Protein AF-A0AAE5V5P3-F1 (afdb_monomer_lite)

pLDDT: mean 91.42, std 6.81, range [45.34, 98.62]

Radius of gyration: 23.15 Å; chains: 1; bounding box: 57×39×60 Å

Structure (mmCIF, N/CA/C/O backbone):
data_AF-A0AAE5V5P3-F1
#
_entry.id   AF-A0AAE5V5P3-F1
#
loop_
_atom_site.group_PDB
_atom_site.id
_atom_site.type_symbol
_atom_site.label_atom_id
_atom_site.label_alt_id
_atom_site.label_comp_id
_atom_site.label_asym_id
_atom_site.label_entity_id
_atom_site.label_seq_id
_atom_site.pdbx_PDB_ins_code
_atom_site.Cartn_x
_atom_site.Cartn_y
_atom_site.Cartn_z
_atom_site.occupancy
_atom_site.B_iso_or_equiv
_atom_site.auth_seq_id
_atom_site.auth_comp_id
_atom_site.auth_asym_id
_atom_site.auth_atom_id
_atom_site.pdbx_PDB_model_num
ATOM 1 N N . SER A 1 1 ? -19.450 -22.488 12.701 1.00 45.34 1 SER A N 1
ATOM 2 C CA . SER A 1 1 ? -18.611 -21.296 12.918 1.00 45.34 1 SER A CA 1
ATOM 3 C C . SER A 1 1 ? -19.523 -20.091 12.840 1.00 45.34 1 SER A C 1
ATOM 5 O O . SER A 1 1 ? -20.273 -20.032 11.876 1.00 45.34 1 SER A O 1
ATOM 7 N N . GLU A 1 2 ? -19.529 -19.207 13.841 1.00 60.81 2 GLU A N 1
ATOM 8 C CA . GLU A 1 2 ? -20.285 -17.937 13.803 1.00 60.81 2 GLU A CA 1
ATOM 9 C C . GLU A 1 2 ? -19.626 -16.897 12.873 1.00 60.81 2 GLU A C 1
ATOM 11 O O . GLU A 1 2 ? -20.320 -16.051 12.322 1.00 60.81 2 GLU A O 1
ATOM 16 N N . GLU A 1 3 ? -18.313 -16.997 12.618 1.00 70.88 3 GLU A N 1
ATOM 17 C CA . GLU A 1 3 ? -17.598 -16.164 11.639 1.00 70.88 3 GLU A CA 1
ATOM 18 C C . GLU A 1 3 ? -17.493 -16.900 10.287 1.00 70.88 3 GLU A C 1
ATOM 20 O O . GLU A 1 3 ? -17.003 -18.038 10.223 1.00 70.88 3 GLU A O 1
ATOM 25 N N . LYS A 1 4 ? -17.959 -16.256 9.206 1.00 82.69 4 LYS A N 1
ATOM 26 C CA . LYS A 1 4 ? -17.788 -16.724 7.820 1.00 82.69 4 LYS A CA 1
ATOM 27 C C . LYS A 1 4 ? -16.367 -16.408 7.347 1.00 82.69 4 LYS A C 1
ATOM 29 O O . LYS A 1 4 ? -15.887 -15.292 7.522 1.00 82.69 4 LYS A O 1
ATOM 34 N N . ALA A 1 5 ? -15.696 -17.386 6.743 1.00 86.69 5 ALA A N 1
ATOM 35 C CA . ALA A 1 5 ? -14.361 -17.191 6.189 1.00 86.69 5 ALA A CA 1
ATOM 36 C C . ALA A 1 5 ? -14.424 -16.443 4.849 1.00 86.69 5 ALA A C 1
ATOM 38 O O . ALA A 1 5 ? -15.324 -16.695 4.042 1.00 86.69 5 ALA A O 1
ATOM 39 N N . SER A 1 6 ? -13.445 -15.572 4.601 1.00 90.81 6 SER A N 1
ATOM 40 C CA . SER A 1 6 ? -13.202 -15.008 3.272 1.00 90.81 6 SER A CA 1
ATOM 41 C C . SER A 1 6 ? -12.741 -16.100 2.298 1.00 90.81 6 SER A C 1
ATOM 43 O O . SER A 1 6 ? -12.093 -17.071 2.693 1.00 90.81 6 SER A O 1
ATOM 45 N N . LEU A 1 7 ? -13.087 -15.944 1.021 1.00 92.50 7 LEU A N 1
ATOM 46 C CA . LEU A 1 7 ? -12.828 -16.902 -0.051 1.00 92.50 7 LEU A CA 1
ATOM 47 C C . LEU A 1 7 ? -11.848 -16.302 -1.063 1.00 92.50 7 LEU A C 1
ATOM 49 O O . LEU A 1 7 ? -11.971 -15.136 -1.434 1.00 92.50 7 LEU A O 1
ATOM 53 N N . ILE A 1 8 ? -10.901 -17.113 -1.534 1.00 92.56 8 ILE A N 1
ATOM 54 C CA . ILE A 1 8 ? -10.043 -16.802 -2.683 1.00 92.56 8 ILE A CA 1
ATOM 55 C C . ILE A 1 8 ? -10.237 -17.931 -3.687 1.00 92.56 8 ILE A C 1
ATOM 57 O O . ILE A 1 8 ? -9.953 -19.090 -3.384 1.00 92.56 8 ILE A O 1
ATOM 61 N N . ILE A 1 9 ? -10.769 -17.593 -4.856 1.00 93.69 9 ILE A N 1
ATOM 62 C CA . ILE A 1 9 ? -11.262 -18.545 -5.845 1.00 93.69 9 ILE A CA 1
ATOM 63 C C . ILE A 1 9 ? -10.527 -18.287 -7.158 1.00 93.69 9 ILE A C 1
ATOM 65 O O . ILE A 1 9 ? -10.606 -17.194 -7.711 1.00 93.69 9 ILE A O 1
ATOM 69 N N . GLY A 1 10 ? -9.805 -19.292 -7.654 1.00 93.50 10 GLY A N 1
ATOM 70 C CA . GLY A 1 10 ? -9.300 -19.279 -9.026 1.00 93.50 10 GLY A CA 1
ATOM 71 C C . GLY A 1 10 ? -10.453 -19.518 -9.992 1.00 93.50 10 GLY A C 1
ATOM 72 O O . GLY A 1 10 ? -11.098 -20.562 -9.906 1.00 93.50 10 GLY A O 1
ATOM 73 N N . ASP A 1 11 ? -10.718 -18.566 -10.883 1.00 92.81 11 ASP A N 1
ATOM 74 C CA . ASP A 1 11 ? -11.848 -18.621 -11.812 1.00 92.81 11 ASP A CA 1
ATOM 75 C C . ASP A 1 11 ? -11.444 -18.134 -13.215 1.00 92.81 11 ASP A C 1
ATOM 77 O O . ASP A 1 11 ? -11.940 -17.115 -13.696 1.00 92.81 11 ASP A O 1
ATOM 81 N N . PRO A 1 12 ? -10.534 -18.850 -13.906 1.00 88.44 12 PRO A N 1
ATOM 82 C CA . PRO A 1 12 ? -9.984 -18.412 -15.194 1.00 88.44 12 PRO A CA 1
ATOM 83 C C . PRO A 1 12 ? -11.038 -18.286 -16.308 1.00 88.44 12 PRO A C 1
ATOM 85 O O . PRO A 1 12 ? -10.765 -17.686 -17.343 1.00 88.44 12 PRO A O 1
ATOM 88 N N . LYS A 1 13 ? -12.233 -18.868 -16.121 1.00 88.19 13 LYS A N 1
ATOM 89 C CA . LYS A 1 13 ? -13.347 -18.841 -17.085 1.00 88.19 13 LYS A CA 1
ATOM 90 C C . LYS A 1 13 ? -14.562 -18.040 -16.616 1.00 88.19 13 LYS A C 1
ATOM 92 O O . LYS A 1 13 ? -15.565 -18.024 -17.323 1.00 88.19 13 LYS A O 1
ATOM 97 N N . GLU A 1 14 ? -14.490 -17.414 -15.444 1.00 89.88 14 GLU A N 1
ATOM 98 C CA . GLU A 1 14 ? -15.590 -16.632 -14.860 1.00 89.88 14 GLU A CA 1
ATOM 99 C C . GLU A 1 14 ? -16.887 -17.443 -14.604 1.00 89.88 14 GLU A C 1
ATOM 101 O O . GLU A 1 14 ? -17.965 -16.886 -14.386 1.00 89.88 14 GLU A O 1
ATOM 106 N N . GLU A 1 15 ? -16.830 -18.778 -14.636 1.00 92.56 15 GLU A N 1
ATOM 107 C CA . GLU A 1 15 ? -18.007 -19.644 -14.470 1.00 92.56 15 GLU A CA 1
ATOM 108 C C . GLU A 1 15 ? -18.475 -19.649 -13.010 1.00 92.56 15 GLU A C 1
ATOM 110 O O . GLU A 1 15 ? -19.679 -19.663 -12.729 1.00 92.56 15 GLU A O 1
ATOM 115 N N . LEU A 1 16 ? -17.524 -19.607 -12.071 1.00 93.69 16 LEU A N 1
ATOM 116 C CA . LEU A 1 16 ? -17.827 -19.642 -10.644 1.00 93.69 16 LEU A CA 1
ATOM 117 C C . LEU A 1 16 ? -18.413 -18.313 -10.181 1.00 93.69 16 LEU A C 1
ATOM 119 O O . LEU A 1 16 ? -19.395 -18.321 -9.437 1.00 93.69 16 LEU A O 1
ATOM 123 N N . LEU A 1 17 ? -17.860 -17.187 -10.635 1.00 92.38 17 LEU A N 1
ATOM 124 C CA . LEU A 1 17 ? -18.392 -15.860 -10.343 1.00 92.38 17 LEU A CA 1
ATOM 125 C C . LEU A 1 17 ? -19.837 -15.757 -10.837 1.00 92.38 17 LEU A C 1
ATOM 127 O O . LEU A 1 17 ? -20.739 -15.486 -10.043 1.00 92.38 17 LEU A O 1
ATOM 131 N N . ASN A 1 18 ? -20.074 -16.072 -12.112 1.00 92.44 18 ASN A N 1
ATOM 132 C CA . ASN A 1 18 ? -21.402 -15.986 -12.718 1.00 92.44 18 ASN A CA 1
ATOM 133 C C . ASN A 1 18 ? -22.420 -16.936 -12.066 1.00 92.44 18 ASN A C 1
ATOM 135 O O . ASN A 1 18 ? -23.578 -16.566 -11.877 1.00 92.44 18 ASN A O 1
ATOM 139 N N . GLY A 1 19 ? -22.003 -18.148 -11.687 1.00 95.12 19 GLY A N 1
ATOM 140 C CA . GLY A 1 19 ? -22.890 -19.145 -11.082 1.00 95.12 19 GLY A CA 1
ATOM 141 C C . GLY A 1 19 ? -23.175 -18.941 -9.590 1.00 95.12 19 GLY A C 1
ATOM 142 O O . GLY A 1 19 ? -24.168 -19.469 -9.089 1.00 95.12 19 GLY A O 1
ATOM 143 N N . SER A 1 20 ? -22.325 -18.204 -8.862 1.00 94.94 20 SER A N 1
ATOM 144 C CA . SER A 1 20 ? -22.411 -18.099 -7.393 1.00 94.94 20 SER A CA 1
ATOM 145 C C . SER A 1 20 ? -22.636 -16.686 -6.851 1.00 94.94 20 SER A C 1
ATOM 147 O O . SER A 1 20 ? -22.951 -16.555 -5.665 1.00 94.94 20 SER A O 1
ATOM 149 N N . ALA A 1 21 ? -22.538 -15.644 -7.687 1.00 93.12 21 ALA A N 1
ATOM 150 C CA . ALA A 1 21 ? -22.585 -14.252 -7.241 1.00 93.12 21 ALA A CA 1
ATOM 151 C C . ALA A 1 21 ? -23.827 -13.916 -6.400 1.00 93.12 21 ALA A C 1
ATOM 153 O O . ALA A 1 21 ? -23.698 -13.426 -5.277 1.00 93.12 21 ALA A O 1
ATOM 154 N N . GLU A 1 22 ? -25.031 -14.215 -6.898 1.00 93.19 22 GLU A N 1
ATOM 155 C CA . GLU A 1 22 ? -26.268 -13.906 -6.168 1.00 93.19 22 GLU A CA 1
ATOM 156 C C . GLU A 1 22 ? -26.344 -14.612 -4.813 1.00 93.19 22 GLU A C 1
ATOM 158 O O . GLU A 1 22 ? -26.773 -14.018 -3.824 1.00 93.19 22 GLU A O 1
ATOM 163 N N . THR A 1 23 ? -25.941 -15.881 -4.766 1.00 93.88 23 THR A N 1
ATOM 164 C CA . THR A 1 23 ? -25.961 -16.681 -3.539 1.00 93.88 23 THR A CA 1
ATOM 165 C C . THR A 1 23 ? -24.992 -16.105 -2.517 1.00 93.88 23 THR A C 1
ATOM 167 O O . THR A 1 23 ? -25.368 -15.900 -1.368 1.00 93.88 23 THR A O 1
ATOM 170 N N . LEU A 1 24 ? -23.766 -15.784 -2.931 1.00 93.69 24 LEU A N 1
ATOM 171 C CA . LEU A 1 24 ? -22.756 -15.224 -2.036 1.00 93.69 24 LEU A CA 1
ATOM 172 C C . LEU A 1 24 ? -23.155 -13.837 -1.512 1.00 93.69 24 LEU A C 1
ATOM 174 O O . LEU A 1 24 ? -22.984 -13.579 -0.321 1.00 93.69 24 LEU A O 1
ATOM 178 N N . ILE A 1 25 ? -23.750 -12.979 -2.348 1.00 91.75 25 ILE A N 1
ATOM 179 C CA . ILE A 1 25 ? -24.272 -11.673 -1.908 1.00 91.75 25 ILE A CA 1
ATOM 180 C C . ILE A 1 25 ? -25.410 -11.855 -0.897 1.00 91.75 25 ILE A C 1
ATOM 182 O O . ILE A 1 25 ? -25.401 -11.199 0.140 1.00 91.75 25 ILE A O 1
ATOM 186 N N . LYS A 1 26 ? -26.357 -12.775 -1.138 1.00 90.62 26 LYS A N 1
ATOM 187 C CA . LYS A 1 26 ? -27.431 -13.099 -0.172 1.00 90.62 26 LYS A CA 1
ATOM 188 C C . LYS A 1 26 ? -26.881 -13.641 1.148 1.00 90.62 26 LYS A C 1
ATOM 190 O O . LYS A 1 26 ? -27.457 -13.405 2.203 1.00 90.62 26 LYS A O 1
ATOM 195 N N . GLU A 1 27 ? -25.748 -14.331 1.091 1.00 89.75 27 GLU A N 1
ATOM 196 C CA . GLU A 1 27 ? -25.004 -14.796 2.258 1.00 89.75 27 GLU A CA 1
ATOM 197 C C . GLU A 1 27 ? -24.128 -13.696 2.901 1.00 89.75 27 GLU A C 1
ATOM 199 O O . GLU A 1 27 ? -23.396 -13.979 3.851 1.00 89.75 27 GLU A O 1
ATOM 204 N N . GLY A 1 28 ? -24.198 -12.447 2.433 1.00 89.44 28 GLY A N 1
ATOM 205 C CA . GLY A 1 28 ? -23.510 -11.296 3.022 1.00 89.44 28 GLY A CA 1
ATOM 206 C C . GLY A 1 28 ? -22.043 -11.140 2.613 1.00 89.44 28 GLY A C 1
ATOM 207 O O . GLY A 1 28 ? -21.311 -10.390 3.258 1.00 89.44 28 GLY A O 1
ATOM 208 N N . TYR A 1 29 ? -21.581 -11.836 1.569 1.00 90.31 29 TYR A N 1
ATOM 209 C CA . TYR A 1 29 ? -20.230 -11.643 1.038 1.00 90.31 29 TYR A CA 1
ATOM 210 C C . TYR A 1 29 ? -20.125 -10.368 0.201 1.00 90.31 29 TYR A C 1
ATOM 212 O O . TYR A 1 29 ? -20.986 -10.066 -0.627 1.00 90.31 29 TYR A O 1
ATOM 220 N N . ARG A 1 30 ? -18.988 -9.680 0.334 1.00 89.06 30 ARG A N 1
ATOM 221 C CA . ARG A 1 30 ? -18.518 -8.725 -0.673 1.00 89.06 30 ARG A CA 1
ATOM 222 C C . ARG A 1 30 ? -17.823 -9.489 -1.797 1.00 89.06 30 ARG A C 1
ATOM 224 O O . ARG A 1 30 ? -16.864 -10.215 -1.536 1.00 89.06 30 ARG A O 1
ATOM 231 N N . LEU A 1 31 ? -18.269 -9.312 -3.037 1.00 90.88 31 LEU A N 1
ATOM 232 C CA . LEU A 1 31 ? -17.631 -9.929 -4.202 1.00 90.88 31 LEU A CA 1
ATOM 233 C C . LEU A 1 31 ? -16.599 -8.986 -4.804 1.00 90.88 31 LEU A C 1
ATOM 235 O O . LEU A 1 31 ? -16.890 -7.817 -5.067 1.00 90.88 31 LEU A O 1
ATOM 239 N N . VAL A 1 32 ? -15.406 -9.518 -5.044 1.00 90.62 32 VAL A N 1
ATOM 240 C CA . VAL A 1 32 ? -14.246 -8.781 -5.540 1.00 90.62 32 VAL A CA 1
ATOM 241 C C . VAL A 1 32 ? -13.658 -9.557 -6.721 1.00 90.62 32 VAL A C 1
ATOM 243 O O . VAL A 1 32 ? -12.845 -10.453 -6.514 1.00 90.62 32 VAL A O 1
ATOM 246 N N . PRO A 1 33 ? -14.078 -9.287 -7.965 1.00 92.19 33 PRO A N 1
ATOM 247 C CA . PRO A 1 33 ? -13.434 -9.875 -9.133 1.00 92.19 33 PRO A CA 1
ATOM 248 C C . PRO A 1 33 ? -12.135 -9.127 -9.450 1.00 92.19 33 PRO A C 1
ATOM 250 O O . PRO A 1 33 ? -12.153 -7.917 -9.658 1.00 92.19 33 PRO A O 1
ATOM 253 N N . LEU A 1 34 ? -11.007 -9.834 -9.497 1.00 91.75 34 LEU A N 1
ATOM 254 C CA . LEU A 1 34 ? -9.770 -9.345 -10.105 1.00 91.75 34 LEU A CA 1
ATOM 255 C C . LEU A 1 34 ? -9.671 -9.967 -11.500 1.00 91.75 34 LEU A C 1
ATOM 257 O O . LEU A 1 34 ? -9.291 -11.131 -11.633 1.00 91.75 34 LEU A O 1
ATOM 261 N N . ASN A 1 35 ? -10.065 -9.199 -12.514 1.00 90.12 35 ASN A N 1
ATOM 262 C CA . ASN A 1 35 ? -10.236 -9.662 -13.885 1.00 90.12 35 ASN A CA 1
ATOM 263 C C . ASN A 1 35 ? -9.260 -8.959 -14.830 1.00 90.12 35 ASN A C 1
ATOM 265 O O . ASN A 1 35 ? -9.511 -7.860 -15.313 1.00 90.12 35 ASN A O 1
ATOM 269 N N . ILE A 1 36 ? -8.132 -9.615 -15.104 1.00 86.00 36 ILE A N 1
ATOM 270 C CA . ILE A 1 36 ? -7.108 -9.069 -16.008 1.00 86.00 36 ILE A CA 1
ATOM 271 C C . ILE A 1 36 ? -7.550 -9.213 -17.474 1.00 86.00 36 ILE A C 1
ATOM 273 O O . ILE A 1 36 ? -7.118 -8.441 -18.322 1.00 86.00 36 ILE A O 1
ATOM 277 N N . MET A 1 37 ? -8.438 -10.168 -17.772 1.00 85.44 37 MET A N 1
ATOM 278 C CA . MET A 1 37 ? -8.972 -10.395 -19.120 1.00 85.44 37 MET A CA 1
ATOM 279 C C . MET A 1 37 ? -10.020 -9.360 -19.533 1.00 85.44 37 MET A C 1
ATOM 281 O O . MET A 1 37 ? -10.170 -9.072 -20.718 1.00 85.44 37 MET A O 1
ATOM 285 N N . ASN A 1 38 ? -10.751 -8.813 -18.563 1.00 87.88 38 ASN A N 1
ATOM 286 C CA . ASN A 1 38 ? -11.717 -7.741 -18.749 1.00 87.88 38 ASN A CA 1
ATOM 287 C C . ASN A 1 38 ? -11.580 -6.716 -17.607 1.00 87.88 38 ASN A C 1
ATOM 289 O O . ASN A 1 38 ? -12.349 -6.766 -16.638 1.00 87.88 38 ASN A O 1
ATOM 293 N N . PRO A 1 39 ? -10.606 -5.790 -17.710 1.00 89.94 39 PRO A N 1
ATOM 294 C CA . PRO A 1 39 ? -10.301 -4.841 -16.640 1.00 89.94 39 PRO A CA 1
ATOM 295 C C . PRO A 1 39 ? -11.458 -3.900 -16.283 1.00 89.94 39 PRO A C 1
ATOM 297 O O . PRO A 1 39 ? -11.532 -3.443 -15.144 1.00 89.94 39 PRO A O 1
ATOM 300 N N . ASP A 1 40 ? -12.386 -3.643 -17.212 1.00 87.00 40 ASP A N 1
ATOM 301 C CA . ASP A 1 40 ? -13.581 -2.824 -16.955 1.00 87.00 40 ASP A CA 1
ATOM 302 C C . ASP A 1 40 ? -14.529 -3.482 -15.931 1.00 87.00 40 ASP A C 1
ATOM 304 O O . ASP A 1 40 ? -15.230 -2.783 -15.199 1.00 87.00 40 ASP A O 1
ATOM 308 N N . ASN A 1 41 ? -14.512 -4.817 -15.837 1.00 86.50 41 ASN A N 1
ATOM 309 C CA . ASN A 1 41 ? -15.271 -5.605 -14.859 1.00 86.50 41 ASN A CA 1
ATOM 310 C C . ASN A 1 41 ? -14.401 -6.080 -13.677 1.00 86.50 41 ASN A C 1
ATOM 312 O O . ASN A 1 41 ? -14.777 -7.008 -12.956 1.00 86.50 41 ASN A O 1
ATOM 316 N N . SER A 1 42 ? -13.234 -5.466 -13.473 1.00 90.19 42 SER A N 1
ATOM 317 C CA . SER A 1 42 ? -12.315 -5.784 -12.382 1.00 90.19 42 SER A CA 1
ATOM 318 C C . SER A 1 42 ? -12.363 -4.736 -11.275 1.00 90.19 42 SER A C 1
ATOM 320 O O . SER A 1 42 ? -12.654 -3.561 -11.497 1.00 90.19 42 SER A O 1
ATOM 322 N N . ILE A 1 43 ? -11.978 -5.136 -10.065 1.00 90.56 43 ILE A N 1
ATOM 323 C CA . ILE A 1 43 ? -11.500 -4.180 -9.071 1.00 90.56 43 ILE A CA 1
ATOM 324 C C . ILE A 1 43 ? -10.231 -3.477 -9.548 1.00 90.56 43 ILE A C 1
ATOM 326 O O . ILE A 1 43 ? -9.423 -4.048 -10.288 1.00 90.56 43 ILE A O 1
ATOM 330 N N . ALA A 1 44 ? -10.030 -2.253 -9.062 1.00 91.19 44 ALA A N 1
ATOM 331 C CA . ALA A 1 44 ? -8.760 -1.578 -9.230 1.00 91.19 44 ALA A CA 1
ATOM 332 C C . ALA A 1 44 ? -7.755 -2.116 -8.206 1.00 91.19 44 ALA A C 1
ATOM 334 O O . ALA A 1 44 ? -8.056 -2.217 -7.008 1.00 91.19 44 ALA A O 1
ATOM 335 N N . TYR A 1 45 ? -6.565 -2.449 -8.690 1.00 91.38 45 TYR A N 1
ATOM 336 C CA . TYR A 1 45 ? -5.468 -2.961 -7.888 1.00 91.38 45 TYR A CA 1
ATOM 337 C C . TYR A 1 45 ? -4.141 -2.373 -8.361 1.00 91.38 45 TYR A C 1
ATOM 339 O O . TYR A 1 45 ? -3.605 -2.782 -9.389 1.00 91.38 45 TYR A O 1
ATOM 347 N N . ASN A 1 46 ? -3.582 -1.437 -7.596 1.00 94.81 46 ASN A N 1
ATOM 348 C CA . ASN A 1 46 ? -2.262 -0.879 -7.863 1.00 94.81 46 ASN A CA 1
ATOM 349 C C . ASN A 1 46 ? -1.190 -1.717 -7.139 1.00 94.81 46 ASN A C 1
ATOM 351 O O . ASN A 1 46 ? -1.128 -1.672 -5.903 1.00 94.81 46 ASN A O 1
ATOM 355 N N . PRO A 1 47 ? -0.298 -2.422 -7.869 1.00 94.50 47 PRO A N 1
ATOM 356 C CA . PRO A 1 47 ? 0.749 -3.258 -7.271 1.00 94.50 47 PRO A CA 1
ATOM 357 C C . PRO A 1 47 ? 1.728 -2.489 -6.372 1.00 94.50 47 PRO A C 1
ATOM 359 O O . PRO A 1 47 ? 2.414 -3.081 -5.540 1.00 94.50 47 PRO A O 1
ATOM 362 N N . LEU A 1 48 ? 1.800 -1.162 -6.521 1.00 97.00 48 LEU A N 1
ATOM 363 C CA . LEU A 1 48 ? 2.710 -0.299 -5.773 1.00 97.00 48 LEU A CA 1
ATOM 364 C C . LEU A 1 48 ? 2.156 0.160 -4.414 1.00 97.00 48 LEU A C 1
ATOM 366 O O . LEU A 1 48 ? 2.865 0.807 -3.644 1.00 97.00 48 LEU A O 1
ATOM 370 N N . GLU A 1 49 ? 0.915 -0.181 -4.071 1.00 94.06 49 GLU A N 1
ATOM 371 C CA . GLU A 1 49 ? 0.239 0.351 -2.879 1.00 94.06 49 GLU A CA 1
ATOM 372 C C . GLU A 1 49 ? 0.931 0.013 -1.570 1.00 94.06 49 GLU A C 1
ATOM 374 O O . GLU A 1 49 ? 1.084 0.868 -0.700 1.00 94.06 49 GLU A O 1
ATOM 379 N N . LEU A 1 50 ? 1.386 -1.234 -1.425 1.00 92.06 50 LEU A N 1
ATOM 380 C CA . LEU A 1 50 ? 2.080 -1.655 -0.212 1.00 92.06 50 LEU A CA 1
ATOM 381 C C . LEU A 1 50 ? 3.385 -0.874 -0.028 1.00 92.06 50 LEU A C 1
ATOM 383 O O . LEU A 1 50 ? 3.726 -0.523 1.101 1.00 92.06 50 LEU A O 1
ATOM 387 N N . ILE A 1 51 ? 4.080 -0.567 -1.126 1.00 96.56 51 ILE A N 1
ATOM 388 C CA . ILE A 1 51 ? 5.304 0.242 -1.130 1.00 96.56 51 ILE A CA 1
ATOM 389 C C . ILE A 1 51 ? 4.965 1.676 -0.707 1.00 96.56 51 ILE A C 1
ATOM 391 O O . ILE A 1 51 ? 5.559 2.185 0.246 1.00 96.56 51 ILE A O 1
ATOM 395 N N . LYS A 1 52 ? 3.955 2.284 -1.350 1.00 95.69 52 LYS A N 1
ATOM 396 C CA . LYS A 1 52 ? 3.445 3.630 -1.040 1.00 95.69 52 LYS A CA 1
ATOM 397 C C . LYS A 1 52 ? 3.078 3.757 0.438 1.00 95.69 52 LYS A C 1
ATOM 399 O O . LYS A 1 52 ? 3.538 4.667 1.120 1.00 95.69 52 LYS A O 1
ATOM 404 N N . ARG A 1 53 ? 2.318 2.790 0.963 1.00 91.94 53 ARG A N 1
ATOM 405 C CA . ARG A 1 53 ? 1.885 2.751 2.365 1.00 91.94 53 ARG A CA 1
ATOM 406 C C . ARG A 1 53 ? 3.064 2.703 3.328 1.00 91.94 53 ARG A C 1
ATOM 408 O O . ARG A 1 53 ? 3.082 3.458 4.293 1.00 91.94 53 ARG A O 1
ATOM 415 N N . GLN A 1 54 ? 4.044 1.823 3.098 1.00 93.00 54 GLN A N 1
ATOM 416 C CA . GLN A 1 54 ? 5.216 1.760 3.980 1.00 93.00 54 GLN A CA 1
ATOM 417 C C . GLN A 1 54 ? 6.014 3.062 3.955 1.00 93.00 54 GLN A C 1
ATOM 419 O O . GLN A 1 54 ? 6.460 3.512 5.005 1.00 93.00 54 GLN A O 1
ATOM 424 N N . TYR A 1 55 ? 6.152 3.683 2.786 1.00 94.44 55 TYR A N 1
ATOM 425 C CA . TYR A 1 55 ? 6.840 4.961 2.656 1.00 94.44 55 TYR A CA 1
ATOM 426 C C . TYR A 1 55 ? 6.126 6.084 3.427 1.00 94.44 55 TYR A C 1
ATOM 428 O O . TYR A 1 55 ? 6.769 6.766 4.219 1.00 94.44 55 TYR A O 1
ATOM 436 N N . ILE A 1 56 ? 4.799 6.212 3.292 1.00 92.06 56 ILE A N 1
ATOM 437 C CA . ILE A 1 56 ? 3.990 7.207 4.027 1.00 92.06 56 ILE A CA 1
ATOM 438 C C . ILE A 1 56 ? 4.111 7.019 5.550 1.00 92.06 56 ILE A C 1
ATOM 440 O O . ILE A 1 56 ? 4.181 7.990 6.303 1.00 92.06 56 ILE A O 1
ATOM 444 N N . LEU A 1 57 ? 4.197 5.767 6.011 1.00 90.56 57 LEU A N 1
ATOM 445 C CA . LEU A 1 57 ? 4.423 5.423 7.420 1.00 90.56 57 LEU A CA 1
ATOM 446 C C . LEU A 1 57 ? 5.879 5.654 7.885 1.00 90.56 57 LEU A C 1
ATOM 448 O O . LEU A 1 57 ? 6.237 5.273 8.997 1.00 90.56 57 LEU A O 1
ATOM 452 N N . GLY A 1 58 ? 6.752 6.221 7.046 1.00 90.44 58 GLY A N 1
ATOM 453 C CA . GLY A 1 58 ? 8.171 6.444 7.351 1.00 90.44 58 GLY A CA 1
ATOM 454 C C . GLY A 1 58 ? 9.028 5.172 7.345 1.00 90.44 58 GLY A C 1
ATOM 455 O O . GLY A 1 58 ? 10.227 5.220 7.616 1.00 90.44 58 GLY A O 1
ATOM 456 N N . ASN A 1 59 ? 8.444 4.023 6.998 1.00 91.56 59 ASN A N 1
ATOM 457 C CA . ASN A 1 59 ? 9.105 2.723 6.935 1.00 91.56 59 ASN A CA 1
ATOM 458 C C . ASN A 1 59 ? 9.878 2.559 5.605 1.00 91.56 59 ASN A C 1
ATOM 460 O O . ASN A 1 59 ? 9.639 1.617 4.841 1.00 91.56 59 ASN A O 1
ATOM 464 N N . TYR A 1 60 ? 10.833 3.455 5.322 1.00 92.38 60 TYR A N 1
ATOM 465 C CA . TYR A 1 60 ? 11.566 3.503 4.043 1.00 92.38 60 TYR A CA 1
ATOM 466 C C . TYR A 1 60 ? 12.283 2.191 3.702 1.00 92.38 60 TYR A C 1
ATOM 468 O O . TYR A 1 60 ? 12.227 1.737 2.563 1.00 92.38 60 TYR A O 1
ATOM 476 N N . SER A 1 61 ? 12.878 1.523 4.696 1.00 92.25 61 SER A N 1
ATOM 477 C CA . SER A 1 61 ? 13.530 0.222 4.493 1.00 92.25 61 SER A CA 1
ATOM 478 C C . SER A 1 61 ? 12.538 -0.871 4.067 1.00 92.25 61 SER A C 1
ATOM 480 O O . SER A 1 61 ? 12.838 -1.671 3.179 1.00 92.25 61 SER A O 1
ATOM 482 N N . LYS A 1 62 ? 11.318 -0.890 4.633 1.00 94.12 62 LYS A N 1
ATOM 483 C CA . LYS A 1 62 ? 10.272 -1.831 4.191 1.00 94.12 62 LYS A CA 1
ATOM 484 C C . LYS A 1 62 ? 9.766 -1.474 2.795 1.00 94.12 62 LYS A C 1
ATOM 486 O O . LYS A 1 62 ? 9.555 -2.385 2.002 1.00 94.12 62 LYS A O 1
ATOM 491 N N . ALA A 1 63 ? 9.609 -0.187 2.479 1.00 95.81 63 ALA A N 1
ATOM 492 C CA . ALA A 1 63 ? 9.229 0.258 1.138 1.00 95.81 63 ALA A CA 1
ATOM 493 C C . ALA A 1 63 ? 10.262 -0.192 0.087 1.00 95.81 63 ALA A C 1
ATOM 495 O O . ALA A 1 63 ? 9.899 -0.782 -0.932 1.00 95.81 63 ALA A O 1
ATOM 496 N N . GLU A 1 64 ? 11.554 -0.014 0.370 1.00 96.00 64 GLU A N 1
ATOM 497 C CA . GLU A 1 64 ? 12.642 -0.469 -0.498 1.00 96.00 64 GLU A CA 1
ATOM 498 C C . GLU A 1 64 ? 12.655 -1.997 -0.659 1.00 96.00 64 GLU A C 1
ATOM 500 O O . GLU A 1 64 ? 12.743 -2.511 -1.779 1.00 96.00 64 GLU A O 1
ATOM 505 N N . LYS A 1 65 ? 12.496 -2.732 0.449 1.00 96.12 65 LYS A N 1
ATOM 506 C CA . LYS A 1 65 ? 12.405 -4.197 0.447 1.00 96.12 65 LYS A CA 1
ATOM 507 C C . LYS A 1 65 ? 11.224 -4.688 -0.388 1.00 96.12 65 LYS A C 1
ATOM 509 O O . LYS A 1 65 ? 11.396 -5.590 -1.201 1.00 96.12 65 LYS A O 1
ATOM 514 N N . TYR A 1 66 ? 10.038 -4.109 -0.206 1.00 97.25 66 TYR A N 1
ATOM 515 C CA . TYR A 1 66 ? 8.840 -4.480 -0.964 1.00 97.25 66 TYR A CA 1
ATOM 516 C C . TYR A 1 66 ? 8.964 -4.128 -2.441 1.00 97.25 66 TYR A C 1
ATOM 518 O O . TYR A 1 66 ? 8.518 -4.906 -3.278 1.00 97.25 66 TYR A O 1
ATOM 526 N N . THR A 1 67 ? 9.654 -3.033 -2.768 1.00 98.25 67 THR A N 1
ATOM 527 C CA . THR A 1 67 ? 10.001 -2.724 -4.158 1.00 98.25 67 THR A CA 1
ATOM 528 C C . THR A 1 67 ? 10.876 -3.824 -4.750 1.00 98.25 67 THR A C 1
ATOM 530 O O . THR A 1 67 ? 10.563 -4.329 -5.821 1.00 98.25 67 THR A O 1
ATOM 533 N N . GLY A 1 68 ? 11.918 -4.259 -4.032 1.00 97.44 68 GLY A N 1
ATOM 534 C CA . GLY A 1 68 ? 12.778 -5.358 -4.481 1.00 97.44 68 GLY A CA 1
ATOM 535 C C . GLY A 1 68 ? 12.038 -6.690 -4.643 1.00 97.44 68 GLY A C 1
ATOM 536 O O . GLY A 1 68 ? 12.299 -7.420 -5.594 1.00 97.44 68 GLY A O 1
ATOM 537 N N . VAL A 1 69 ? 11.087 -7.007 -3.756 1.00 97.75 69 VAL A N 1
ATOM 538 C CA . VAL A 1 69 ? 10.237 -8.204 -3.896 1.00 97.75 69 VAL A CA 1
ATOM 539 C C . VAL A 1 69 ? 9.374 -8.112 -5.154 1.00 97.75 69 VAL A C 1
ATOM 541 O O . VAL A 1 69 ? 9.336 -9.071 -5.921 1.00 97.75 69 VAL A O 1
ATOM 544 N N . LEU A 1 70 ? 8.724 -6.969 -5.387 1.00 97.88 70 LEU A N 1
ATOM 545 C CA . LEU A 1 70 ? 7.873 -6.764 -6.558 1.00 97.88 70 LEU A CA 1
ATOM 546 C C . LEU A 1 70 ? 8.674 -6.862 -7.862 1.00 97.88 70 LEU A C 1
ATOM 548 O O . LEU A 1 70 ? 8.269 -7.568 -8.781 1.00 97.88 70 LEU A O 1
ATOM 552 N N . THR A 1 71 ? 9.824 -6.194 -7.958 1.00 97.88 71 THR A N 1
ATOM 553 C CA . THR A 1 71 ? 10.636 -6.256 -9.182 1.00 97.88 71 THR A CA 1
ATOM 554 C C . THR A 1 71 ? 11.203 -7.651 -9.403 1.00 97.88 71 THR A C 1
ATOM 556 O O . THR A 1 71 ? 11.208 -8.133 -10.533 1.00 97.88 71 THR A O 1
ATOM 559 N N . ASN A 1 72 ? 11.583 -8.356 -8.334 1.00 96.62 72 ASN A N 1
ATOM 560 C CA . ASN A 1 72 ? 11.967 -9.758 -8.437 1.00 96.62 72 ASN A CA 1
ATOM 561 C C . ASN A 1 72 ? 10.814 -10.620 -8.980 1.00 96.62 72 ASN A C 1
ATOM 563 O O . ASN A 1 72 ? 11.036 -11.418 -9.876 1.00 96.62 72 ASN A O 1
ATOM 567 N N . GLN A 1 73 ? 9.570 -10.419 -8.535 1.00 95.56 73 GLN A N 1
ATOM 568 C CA . GLN A 1 73 ? 8.411 -11.145 -9.081 1.00 95.56 73 GLN A CA 1
ATOM 569 C C . GLN A 1 73 ? 8.181 -10.888 -10.581 1.00 95.56 73 GLN A C 1
ATOM 571 O O . GLN A 1 73 ? 7.722 -11.783 -11.284 1.00 95.56 73 GLN A O 1
ATOM 576 N N . ILE A 1 74 ? 8.504 -9.690 -11.079 1.00 96.31 74 ILE A N 1
ATOM 577 C CA . ILE A 1 74 ? 8.323 -9.321 -12.493 1.00 96.31 74 ILE A CA 1
ATOM 578 C C . ILE A 1 74 ? 9.430 -9.909 -13.385 1.00 96.31 74 ILE A C 1
ATOM 580 O O . ILE A 1 74 ? 9.162 -10.321 -14.519 1.00 96.31 74 ILE A O 1
ATOM 584 N N . TYR A 1 75 ? 10.677 -9.915 -12.901 1.00 96.69 75 TYR A N 1
ATOM 585 C CA . TYR A 1 75 ? 11.856 -10.199 -13.728 1.00 96.69 75 TYR A CA 1
ATOM 586 C C . TYR A 1 75 ? 12.535 -11.538 -13.443 1.00 96.69 75 TYR A C 1
ATOM 588 O O . TYR A 1 75 ? 13.267 -12.021 -14.306 1.00 96.69 75 TYR A O 1
ATOM 596 N N . PHE A 1 76 ? 12.314 -12.154 -12.282 1.00 94.44 76 PHE A N 1
ATOM 597 C CA . PHE A 1 76 ? 12.916 -13.443 -11.966 1.00 94.44 76 PHE A CA 1
ATOM 598 C C . PHE A 1 76 ? 12.465 -14.508 -12.963 1.00 94.44 76 PHE A C 1
ATOM 600 O O . PHE A 1 76 ? 11.273 -14.722 -13.179 1.00 94.44 76 PHE A O 1
ATOM 607 N N . ASP A 1 77 ? 13.437 -15.201 -13.543 1.00 93.62 77 ASP A N 1
ATOM 608 C CA . ASP A 1 77 ? 13.201 -16.363 -14.383 1.00 93.62 77 ASP A CA 1
ATOM 609 C C . ASP A 1 77 ? 14.175 -17.467 -13.953 1.00 93.62 77 ASP A C 1
ATOM 611 O O . ASP A 1 77 ? 15.382 -17.337 -14.181 1.00 93.62 77 ASP A O 1
ATOM 615 N N . PRO A 1 78 ? 13.686 -18.558 -13.332 1.00 92.69 78 PRO A N 1
ATOM 616 C CA . PRO A 1 78 ? 14.546 -19.650 -12.885 1.00 92.69 78 PRO A CA 1
ATOM 617 C C . PRO A 1 78 ? 15.212 -20.399 -14.049 1.00 92.69 78 PRO A C 1
ATOM 619 O O . PRO A 1 78 ? 16.161 -21.145 -13.823 1.00 92.69 78 PRO A O 1
ATOM 622 N N . ASN A 1 79 ? 14.729 -20.214 -15.282 1.00 94.25 79 ASN A N 1
ATOM 623 C CA . ASN A 1 79 ? 15.250 -20.855 -16.487 1.00 94.25 79 ASN A CA 1
ATOM 624 C C . ASN A 1 79 ? 16.131 -19.917 -17.329 1.00 94.25 79 ASN A C 1
ATOM 626 O O . ASN A 1 79 ? 16.569 -20.303 -18.419 1.00 94.25 79 ASN A O 1
ATOM 630 N N . ALA A 1 80 ? 16.397 -18.692 -16.859 1.00 91.50 80 ALA A N 1
ATOM 631 C CA . ALA A 1 80 ? 17.245 -17.751 -17.575 1.00 91.50 80 ALA A CA 1
ATOM 632 C C . ALA A 1 80 ? 18.665 -18.313 -17.737 1.00 91.50 80 ALA A C 1
ATOM 634 O O . ALA A 1 80 ? 19.346 -18.632 -16.765 1.00 91.50 80 ALA A O 1
ATOM 635 N N . LYS A 1 81 ? 19.136 -18.393 -18.988 1.00 89.81 81 LYS A N 1
ATOM 636 C CA . LYS A 1 81 ? 20.514 -18.814 -19.294 1.00 89.81 81 LYS A CA 1
ATOM 637 C C . LYS A 1 81 ? 21.553 -17.826 -18.765 1.00 89.81 81 LYS A C 1
ATOM 639 O O . LYS A 1 81 ? 22.637 -18.242 -18.374 1.00 89.81 81 LYS A O 1
ATOM 644 N N . ASP A 1 82 ? 21.217 -16.540 -18.795 1.00 92.06 82 ASP A N 1
ATOM 645 C CA . ASP A 1 82 ? 22.043 -15.449 -18.287 1.00 92.06 82 ASP A CA 1
ATOM 646 C C . ASP A 1 82 ? 21.178 -14.518 -17.419 1.00 92.06 82 ASP A C 1
ATOM 648 O O . ASP A 1 82 ? 20.482 -13.648 -17.955 1.00 92.06 82 ASP A O 1
ATOM 652 N N . PRO A 1 83 ? 21.177 -14.712 -16.086 1.00 92.69 83 PRO A N 1
ATOM 653 C CA . PRO A 1 83 ? 20.388 -13.907 -15.152 1.00 92.69 83 PRO A CA 1
ATOM 654 C C . PRO A 1 83 ? 20.754 -12.421 -15.151 1.00 92.69 83 PRO A C 1
ATOM 656 O O . PRO A 1 83 ? 19.933 -11.601 -14.745 1.00 92.69 83 PRO A O 1
ATOM 659 N N . PHE A 1 84 ? 21.943 -12.054 -15.650 1.00 92.62 84 PHE A N 1
ATOM 660 C CA . PHE A 1 84 ? 22.435 -10.676 -15.652 1.00 92.62 84 PHE A CA 1
ATOM 661 C C . PHE A 1 84 ? 21.414 -9.683 -16.219 1.00 92.62 84 PHE A C 1
ATOM 663 O O . PHE A 1 84 ? 21.218 -8.607 -15.648 1.00 92.62 84 PHE A O 1
ATOM 670 N N . TRP A 1 85 ? 20.753 -10.030 -17.326 1.00 94.19 85 TRP A N 1
ATOM 671 C CA . TRP A 1 85 ? 19.791 -9.146 -17.989 1.00 94.19 85 TRP A CA 1
ATOM 672 C C . TRP A 1 85 ? 18.543 -8.912 -17.140 1.00 94.19 85 TRP A C 1
ATOM 674 O O . TRP A 1 85 ? 18.070 -7.779 -17.032 1.00 94.19 85 TRP A O 1
ATOM 684 N N . ASN A 1 86 ? 18.046 -9.970 -16.504 1.00 95.12 86 ASN A N 1
ATOM 685 C CA . ASN A 1 86 ? 16.862 -9.934 -15.658 1.00 95.12 86 ASN A CA 1
ATOM 686 C C . ASN A 1 86 ? 17.153 -9.205 -14.341 1.00 95.12 86 ASN A C 1
ATOM 688 O O . ASN A 1 86 ? 16.373 -8.345 -13.933 1.00 95.12 86 ASN A O 1
ATOM 692 N N . ASP A 1 87 ? 18.303 -9.475 -13.721 1.00 94.62 87 ASP A N 1
ATOM 693 C CA . ASP A 1 87 ? 18.740 -8.814 -12.488 1.00 94.62 87 ASP A CA 1
ATOM 694 C C . ASP A 1 87 ? 18.981 -7.317 -12.719 1.00 94.62 87 ASP A C 1
ATOM 696 O O . ASP A 1 87 ? 18.526 -6.475 -11.940 1.00 94.62 87 ASP A O 1
ATOM 700 N N . SER A 1 88 ? 19.628 -6.967 -13.836 1.00 95.44 88 SER A N 1
ATOM 701 C CA . SER A 1 88 ? 19.850 -5.569 -14.223 1.00 95.44 88 SER A CA 1
ATOM 702 C C . SER A 1 88 ? 18.532 -4.836 -14.478 1.00 95.44 88 SER A C 1
ATOM 704 O O . SER A 1 88 ? 18.368 -3.698 -14.037 1.00 95.44 88 SER A O 1
ATOM 706 N N . ALA A 1 89 ? 17.576 -5.483 -15.155 1.00 96.31 89 ALA A N 1
ATOM 707 C CA . ALA A 1 89 ? 16.243 -4.930 -15.380 1.00 96.31 89 ALA A CA 1
ATOM 708 C C . ALA A 1 89 ? 15.463 -4.758 -14.064 1.00 96.31 89 ALA A C 1
ATOM 710 O O . ALA A 1 89 ? 14.856 -3.710 -13.845 1.00 96.31 89 ALA A O 1
ATOM 711 N N . SER A 1 90 ? 15.539 -5.737 -13.157 1.00 97.12 90 SER A N 1
ATOM 712 C CA . SER A 1 90 ? 14.927 -5.669 -11.825 1.00 97.12 90 SER A CA 1
ATOM 713 C C . SER A 1 90 ? 15.463 -4.486 -11.014 1.00 97.12 90 SER A C 1
ATOM 715 O O . SER A 1 90 ? 14.679 -3.683 -10.504 1.00 97.12 90 SER A O 1
ATOM 717 N N . ASN A 1 91 ? 16.789 -4.316 -10.955 1.00 96.38 91 ASN A N 1
ATOM 718 C CA . ASN A 1 91 ? 17.424 -3.204 -10.239 1.00 96.38 91 ASN A CA 1
ATOM 719 C C . ASN A 1 91 ? 17.100 -1.841 -10.868 1.00 96.38 91 ASN A C 1
ATOM 721 O O . ASN A 1 91 ? 16.802 -0.886 -10.145 1.00 96.38 91 ASN A O 1
ATOM 725 N N . LEU A 1 92 ? 17.075 -1.758 -12.202 1.00 97.25 92 LEU A N 1
ATOM 726 C CA . LEU A 1 92 ? 16.650 -0.557 -12.921 1.00 97.25 92 LEU A CA 1
ATOM 727 C C . LEU A 1 92 ? 15.221 -0.150 -12.542 1.00 97.25 92 LEU A C 1
ATOM 729 O O . LEU A 1 92 ? 14.985 1.000 -12.172 1.00 97.25 92 LEU A O 1
ATOM 733 N N . ILE A 1 93 ? 14.267 -1.083 -12.597 1.00 98.31 93 ILE A N 1
ATOM 734 C CA . ILE A 1 93 ? 12.876 -0.773 -12.251 1.00 98.31 93 ILE A CA 1
ATOM 735 C C . ILE A 1 93 ? 12.727 -0.467 -10.764 1.00 98.31 93 ILE A C 1
ATOM 737 O O . ILE A 1 93 ? 11.979 0.446 -10.417 1.00 98.31 93 ILE A O 1
ATOM 741 N N . LYS A 1 94 ? 13.486 -1.133 -9.887 1.00 98.25 94 LYS A N 1
ATOM 742 C CA . LYS A 1 94 ? 13.519 -0.800 -8.458 1.00 98.25 94 LYS A CA 1
ATOM 743 C C . LYS A 1 94 ? 13.920 0.663 -8.265 1.00 98.25 94 LYS A C 1
ATOM 745 O O . LYS A 1 94 ? 13.253 1.385 -7.528 1.00 98.25 94 LYS A O 1
ATOM 750 N N . ALA A 1 95 ? 14.960 1.120 -8.963 1.00 97.88 95 ALA A N 1
ATOM 751 C CA . ALA A 1 95 ? 15.391 2.512 -8.917 1.00 97.88 95 ALA A CA 1
ATOM 752 C C . ALA A 1 95 ? 14.304 3.473 -9.422 1.00 97.88 95 ALA A C 1
ATOM 754 O O . ALA A 1 95 ? 14.022 4.474 -8.767 1.00 97.88 95 ALA A O 1
ATOM 755 N N . ILE A 1 96 ? 13.661 3.167 -10.553 1.00 98.38 96 ILE A N 1
ATOM 756 C CA . ILE A 1 96 ? 12.611 4.022 -11.133 1.00 98.38 96 ILE A CA 1
ATOM 757 C C . ILE A 1 96 ? 11.388 4.105 -10.212 1.00 98.38 96 ILE A C 1
ATOM 759 O O . ILE A 1 96 ? 10.889 5.204 -9.987 1.00 98.38 96 ILE A O 1
ATOM 763 N N . ILE A 1 97 ? 10.936 2.988 -9.632 1.00 98.62 97 ILE A N 1
ATOM 764 C CA . ILE A 1 97 ? 9.817 2.976 -8.675 1.00 98.62 97 ILE A CA 1
ATOM 765 C C . ILE A 1 97 ? 10.141 3.867 -7.471 1.00 98.62 97 ILE A C 1
ATOM 767 O O . ILE A 1 97 ? 9.340 4.725 -7.108 1.00 98.62 97 ILE A O 1
ATOM 771 N N . LEU A 1 98 ? 11.319 3.701 -6.865 1.00 98.25 98 LEU A N 1
ATOM 772 C CA . LEU A 1 98 ? 11.712 4.478 -5.687 1.00 98.25 98 LEU A CA 1
ATOM 773 C C . LEU A 1 98 ? 11.897 5.968 -6.000 1.00 98.25 98 LEU A C 1
ATOM 775 O O . LEU A 1 98 ? 11.532 6.815 -5.188 1.00 98.25 98 LEU A O 1
ATOM 779 N N . ALA A 1 99 ? 12.444 6.298 -7.171 1.00 97.94 99 ALA A N 1
ATOM 780 C CA . ALA A 1 99 ? 12.567 7.675 -7.636 1.00 97.94 99 ALA A CA 1
ATOM 781 C C . ALA A 1 99 ? 11.199 8.325 -7.855 1.00 97.94 99 ALA A C 1
ATOM 783 O O . ALA A 1 99 ? 10.952 9.423 -7.357 1.00 97.94 99 ALA A O 1
ATOM 784 N N . LEU A 1 100 ? 10.297 7.621 -8.544 1.00 98.31 100 LEU A N 1
ATOM 785 C CA . LEU A 1 100 ? 8.946 8.101 -8.801 1.00 98.31 100 LEU A CA 1
ATOM 786 C C . LEU A 1 100 ? 8.166 8.303 -7.498 1.00 98.31 100 LEU A C 1
ATOM 788 O O . LEU A 1 100 ? 7.478 9.307 -7.368 1.00 98.31 100 LEU A O 1
ATOM 792 N N . LEU A 1 101 ? 8.304 7.397 -6.525 1.00 98.12 101 LEU A N 1
ATOM 793 C CA . LEU A 1 101 ? 7.650 7.510 -5.220 1.00 98.12 101 LEU A CA 1
ATOM 794 C C . LEU A 1 101 ? 8.035 8.800 -4.494 1.00 98.12 101 LEU A C 1
ATOM 796 O O . LEU A 1 101 ? 7.157 9.564 -4.099 1.00 98.12 101 LEU A O 1
ATOM 800 N N . VAL A 1 102 ? 9.340 9.057 -4.357 1.00 96.81 102 VAL A N 1
ATOM 801 C CA . VAL A 1 102 ? 9.843 10.267 -3.688 1.00 96.81 102 VAL A CA 1
ATOM 802 C C . VAL A 1 102 ? 9.447 11.519 -4.468 1.00 96.81 102 VAL A C 1
ATOM 804 O O . VAL A 1 102 ? 9.045 12.514 -3.874 1.00 96.81 102 VAL A O 1
ATOM 807 N N . GLN A 1 103 ? 9.509 11.481 -5.801 1.00 96.75 103 GLN A N 1
ATOM 808 C CA . GLN A 1 103 ? 9.084 12.606 -6.634 1.00 96.75 103 GLN A CA 1
ATOM 809 C C . GLN A 1 103 ? 7.587 12.914 -6.474 1.00 96.75 103 GLN A C 1
ATOM 811 O O . GLN A 1 103 ? 7.217 14.080 -6.346 1.00 96.75 103 GLN A O 1
ATOM 816 N N . CYS A 1 104 ? 6.733 11.889 -6.484 1.00 97.62 104 CYS A N 1
ATOM 817 C CA . CYS A 1 104 ? 5.298 12.032 -6.258 1.00 97.62 104 CYS A CA 1
ATOM 818 C C . CYS A 1 104 ? 5.006 12.608 -4.868 1.00 97.62 104 CYS A C 1
ATOM 820 O O . CYS A 1 104 ? 4.187 13.511 -4.757 1.00 97.62 104 CYS A O 1
ATOM 822 N N . ASP A 1 105 ? 5.695 12.137 -3.829 1.00 96.19 105 ASP A N 1
ATOM 823 C CA . ASP A 1 105 ? 5.556 12.655 -2.465 1.00 96.19 105 ASP A CA 1
ATOM 824 C C . ASP A 1 105 ? 5.932 14.143 -2.369 1.00 96.19 105 ASP A C 1
ATOM 826 O O . ASP A 1 105 ? 5.120 14.965 -1.949 1.00 96.19 105 ASP A O 1
ATOM 830 N N . LEU A 1 106 ? 7.115 14.520 -2.869 1.00 95.56 106 LEU A N 1
ATOM 831 C CA . LEU A 1 106 ? 7.592 15.911 -2.857 1.00 95.56 106 LEU A CA 1
ATOM 832 C C . LEU A 1 106 ? 6.658 16.878 -3.602 1.00 95.56 106 LEU A C 1
ATOM 834 O O . LEU A 1 106 ? 6.580 18.054 -3.245 1.00 95.56 106 LEU A O 1
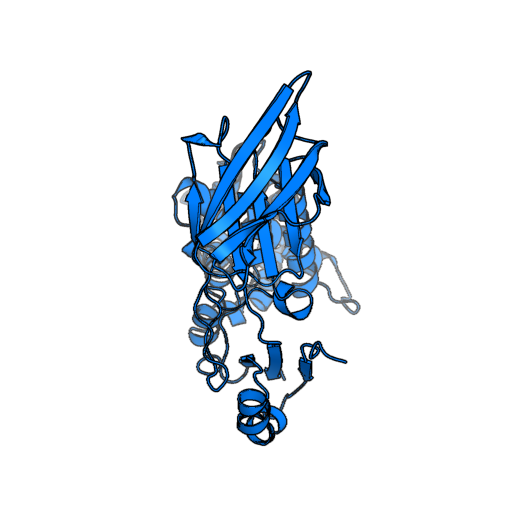ATOM 838 N N . ASN A 1 107 ? 5.956 16.389 -4.625 1.00 96.88 107 ASN A N 1
ATOM 839 C CA . ASN A 1 107 ? 5.039 17.188 -5.433 1.00 96.88 107 ASN A CA 1
ATOM 840 C C . ASN A 1 107 ? 3.581 17.143 -4.940 1.00 96.88 107 ASN A C 1
ATOM 842 O O . ASN A 1 107 ? 2.752 17.855 -5.500 1.00 96.88 107 ASN A O 1
ATOM 846 N N . ASN A 1 108 ? 3.259 16.358 -3.904 1.00 95.81 108 ASN A N 1
ATOM 847 C CA . ASN A 1 108 ? 1.885 16.046 -3.481 1.00 95.81 108 ASN A CA 1
ATOM 848 C C . ASN A 1 108 ? 1.036 15.391 -4.590 1.00 95.81 108 ASN A C 1
ATOM 850 O O . ASN A 1 108 ? -0.133 15.719 -4.760 1.00 95.81 108 ASN A O 1
ATOM 854 N N . GLU A 1 109 ? 1.638 14.468 -5.342 1.00 96.38 109 GLU A N 1
ATOM 855 C CA . GLU A 1 109 ? 1.032 13.753 -6.475 1.00 96.38 109 GLU A CA 1
ATOM 856 C C . GLU A 1 109 ? 1.099 12.224 -6.281 1.00 96.38 109 GLU A C 1
ATOM 858 O O . GLU A 1 109 ? 1.398 11.463 -7.209 1.00 96.38 109 GLU A O 1
ATOM 863 N N . LEU A 1 110 ? 0.893 11.742 -5.049 1.00 95.19 110 LEU A N 1
ATOM 864 C CA . LEU A 1 110 ? 0.951 10.310 -4.710 1.00 95.19 110 LEU A CA 1
ATOM 865 C C . LEU A 1 110 ? -0.099 9.471 -5.455 1.00 95.19 110 LEU A C 1
ATOM 867 O O . LEU A 1 110 ? 0.101 8.272 -5.646 1.00 95.19 110 LEU A O 1
ATOM 871 N N . GLU A 1 111 ? -1.179 10.082 -5.936 1.00 93.69 111 GLU A N 1
ATOM 872 C CA . GLU A 1 111 ? -2.162 9.469 -6.833 1.00 93.69 111 GLU A CA 1
ATOM 873 C C . GLU A 1 111 ? -1.581 9.110 -8.210 1.00 93.69 111 GLU A C 1
ATOM 875 O O . GLU A 1 111 ? -2.113 8.244 -8.900 1.00 93.69 111 GLU A O 1
ATOM 880 N N . LYS A 1 112 ? -0.455 9.719 -8.607 1.00 96.19 112 LYS A N 1
ATOM 881 C CA . LYS A 1 112 ? 0.260 9.374 -9.844 1.00 96.19 112 LYS A CA 1
ATOM 882 C C . LYS A 1 112 ? 1.232 8.207 -9.660 1.00 96.19 112 LYS A C 1
ATOM 884 O O . LYS A 1 112 ? 1.793 7.734 -10.651 1.00 96.19 112 LYS A O 1
ATOM 889 N N . PHE A 1 113 ? 1.444 7.709 -8.444 1.00 98.00 113 PHE A N 1
ATOM 890 C CA . PHE A 1 113 ? 2.366 6.603 -8.196 1.00 98.00 113 PHE A CA 1
ATOM 891 C C . PHE A 1 113 ? 1.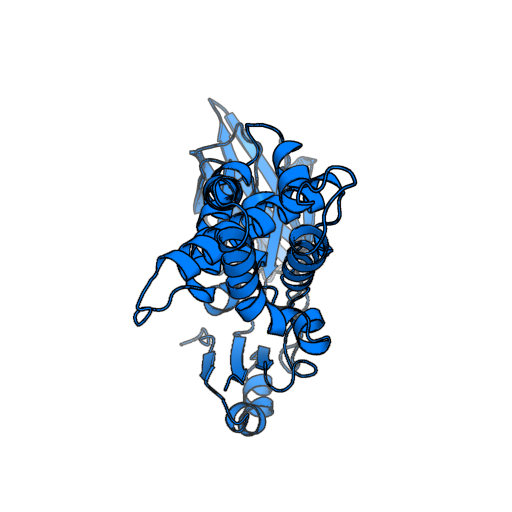775 5.261 -8.669 1.00 98.00 113 PHE A C 1
ATOM 893 O O . PHE A 1 113 ? 1.099 4.558 -7.921 1.00 98.00 113 PHE A O 1
ATOM 900 N N . SER A 1 114 ? 2.015 4.914 -9.937 1.00 98.00 114 SER A N 1
ATOM 901 C CA . SER A 1 114 ? 1.448 3.743 -10.626 1.00 98.00 114 SER A CA 1
ATOM 902 C C . SER A 1 114 ? 2.461 3.077 -11.562 1.00 98.00 114 SER A C 1
ATOM 904 O O . SER A 1 114 ? 3.403 3.722 -12.034 1.00 98.00 114 SER A O 1
ATOM 906 N N . MET A 1 115 ? 2.239 1.799 -11.893 1.00 97.94 115 MET A N 1
ATOM 907 C CA . MET A 1 115 ? 3.084 1.065 -12.849 1.00 97.94 115 MET A CA 1
ATOM 908 C C . MET A 1 115 ? 3.077 1.689 -14.252 1.00 97.94 115 MET A C 1
ATOM 910 O O . MET A 1 115 ? 4.105 1.676 -14.929 1.00 97.94 115 MET A O 1
ATOM 914 N N . TYR A 1 116 ? 1.966 2.314 -14.659 1.00 98.12 116 TYR A N 1
ATOM 915 C CA . TYR A 1 116 ? 1.903 3.105 -15.889 1.00 98.12 116 TYR A CA 1
ATOM 916 C C . TYR A 1 116 ? 2.954 4.224 -15.882 1.00 98.12 116 TYR A C 1
ATOM 918 O O . TYR A 1 116 ? 3.754 4.335 -16.809 1.00 98.12 116 TYR A O 1
ATOM 926 N N . ASN A 1 117 ? 3.024 5.023 -14.813 1.00 98.31 117 ASN A N 1
ATOM 927 C CA . ASN A 1 117 ? 3.987 6.124 -14.740 1.00 98.31 117 ASN A CA 1
ATOM 928 C C . ASN A 1 117 ? 5.438 5.645 -14.573 1.00 98.31 117 ASN A C 1
ATOM 930 O O . ASN A 1 117 ? 6.346 6.300 -15.083 1.00 98.31 117 ASN A O 1
ATOM 934 N N . VAL A 1 118 ? 5.664 4.473 -13.967 1.00 98.44 118 VAL A N 1
ATOM 935 C CA . VAL A 1 118 ? 6.977 3.797 -13.971 1.00 98.44 118 VAL A CA 1
ATOM 936 C C . VAL A 1 118 ? 7.405 3.467 -15.406 1.00 98.44 118 VAL A C 1
ATOM 938 O O . VAL A 1 118 ? 8.501 3.843 -15.830 1.00 98.44 118 VAL A O 1
ATOM 941 N N . ALA A 1 119 ? 6.523 2.834 -16.186 1.00 98.12 119 ALA A N 1
ATOM 942 C CA . ALA A 1 119 ? 6.778 2.496 -17.586 1.00 98.12 119 ALA A CA 1
ATOM 943 C C . ALA A 1 119 ? 6.986 3.751 -18.454 1.00 98.12 119 ALA A C 1
ATOM 945 O O . ALA A 1 119 ? 7.909 3.802 -19.272 1.00 98.12 119 ALA A O 1
ATOM 946 N N . LYS A 1 120 ? 6.183 4.805 -18.244 1.00 97.50 120 LYS A N 1
ATOM 947 C CA . LYS A 1 120 ? 6.336 6.088 -18.949 1.00 97.50 120 LYS A CA 1
ATOM 948 C C . LYS A 1 120 ? 7.647 6.782 -18.602 1.00 97.50 120 LYS A C 1
ATOM 950 O O . LYS A 1 120 ? 8.274 7.330 -19.504 1.00 97.50 120 LYS A O 1
ATOM 955 N N . MET A 1 121 ? 8.091 6.745 -17.345 1.00 97.44 121 MET A N 1
ATOM 956 C CA . MET A 1 121 ? 9.383 7.310 -16.952 1.00 97.44 121 MET A CA 1
ATOM 957 C C . MET A 1 121 ? 10.539 6.586 -17.653 1.00 97.44 121 MET A C 1
ATOM 959 O O . MET A 1 121 ? 11.392 7.254 -18.242 1.00 97.44 121 MET A O 1
ATOM 963 N N . LEU A 1 122 ? 10.530 5.246 -17.678 1.00 97.00 122 LEU A N 1
ATOM 964 C CA . LEU A 1 122 ? 11.530 4.468 -18.419 1.00 97.00 122 LEU A CA 1
ATOM 965 C C . LEU A 1 122 ? 11.501 4.796 -19.917 1.00 97.00 122 LEU A C 1
ATOM 967 O O . LEU A 1 122 ? 12.544 5.082 -20.498 1.00 97.00 122 LEU A O 1
ATOM 971 N N . SER A 1 123 ? 10.322 4.799 -20.541 1.00 95.00 123 SER A N 1
ATOM 972 C CA . SER A 1 123 ? 10.193 5.066 -21.978 1.00 95.00 123 SER A CA 1
ATOM 973 C C . SER A 1 123 ? 10.627 6.487 -22.351 1.00 95.00 123 SER A C 1
ATOM 975 O O . SER A 1 123 ? 11.303 6.675 -23.360 1.00 95.00 123 SER A O 1
ATOM 977 N N . ASN A 1 124 ? 10.248 7.491 -21.555 1.00 94.69 124 ASN A N 1
ATOM 978 C CA . ASN A 1 124 ? 10.517 8.896 -21.860 1.00 94.69 124 ASN A CA 1
ATOM 979 C C . ASN A 1 124 ? 11.973 9.282 -21.587 1.00 94.69 124 ASN A C 1
ATOM 981 O O . ASN A 1 124 ? 12.532 10.088 -22.324 1.00 94.69 124 ASN A O 1
ATOM 985 N N . LEU A 1 125 ? 12.592 8.748 -20.534 1.00 94.50 125 LEU A N 1
ATOM 986 C CA . LEU A 1 125 ? 13.958 9.124 -20.157 1.00 94.50 125 LEU A CA 1
ATOM 987 C C . LEU A 1 125 ? 14.999 8.139 -20.694 1.00 94.50 125 LEU A C 1
ATOM 989 O O . LEU A 1 125 ? 16.071 8.548 -21.129 1.00 94.50 125 LEU A O 1
ATOM 993 N N . GLY A 1 126 ? 14.686 6.844 -20.699 1.00 89.56 126 GLY A N 1
ATOM 994 C CA . GLY A 1 126 ? 15.611 5.798 -21.126 1.00 89.56 126 GLY A CA 1
ATOM 995 C C . GLY A 1 126 ? 15.879 5.804 -22.631 1.00 89.56 126 GLY A C 1
ATOM 996 O O . GLY A 1 126 ? 16.992 5.486 -23.043 1.00 89.56 126 GLY A O 1
ATOM 997 N N . GLY A 1 127 ? 14.901 6.213 -23.445 1.00 85.81 127 GLY A N 1
ATOM 998 C CA . GLY A 1 127 ? 15.020 6.273 -24.907 1.00 85.81 127 GLY A CA 1
ATOM 999 C C . GLY A 1 127 ? 15.576 7.583 -25.473 1.00 85.81 127 GLY A C 1
ATOM 1000 O O . GLY A 1 127 ? 15.729 7.687 -26.685 1.00 85.81 127 GLY A O 1
ATOM 1001 N N . ASN A 1 128 ? 15.861 8.582 -24.632 1.00 89.56 128 ASN A N 1
ATOM 1002 C CA . ASN A 1 128 ? 16.226 9.927 -25.076 1.00 89.56 128 ASN A CA 1
ATOM 1003 C C . ASN A 1 128 ? 17.571 10.380 -24.495 1.00 89.56 128 ASN A C 1
ATOM 1005 O O . ASN A 1 128 ? 18.010 9.917 -23.436 1.00 89.56 128 ASN A O 1
ATOM 1009 N N . THR A 1 129 ? 18.208 11.326 -25.182 1.00 90.81 129 THR A N 1
ATOM 1010 C CA . THR A 1 129 ? 19.456 11.966 -24.756 1.00 90.81 129 THR A CA 1
ATOM 1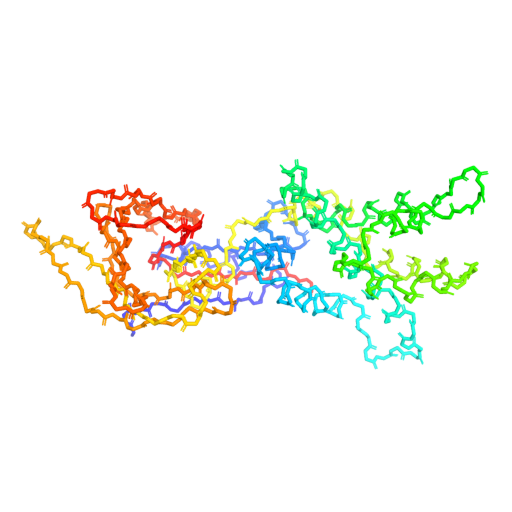011 C C . THR A 1 129 ? 19.296 13.478 -24.636 1.00 90.81 129 THR A C 1
ATOM 1013 O O . THR A 1 129 ? 18.402 14.071 -25.243 1.00 90.81 129 THR A O 1
ATOM 1016 N N . ASP A 1 130 ? 20.155 14.113 -23.842 1.00 91.50 130 ASP A N 1
ATOM 1017 C CA . ASP A 1 130 ? 20.315 15.565 -23.858 1.00 91.50 130 ASP A CA 1
ATOM 1018 C C . ASP A 1 130 ? 21.171 16.026 -25.056 1.00 91.50 130 ASP A C 1
ATOM 1020 O O . ASP A 1 130 ? 21.476 15.255 -25.969 1.00 91.50 130 ASP A O 1
ATOM 1024 N N . LYS A 1 131 ? 21.524 17.317 -25.069 1.00 90.50 131 LYS A N 1
ATOM 1025 C CA . LYS A 1 131 ? 22.328 17.938 -26.133 1.00 90.50 131 LYS A CA 1
ATOM 1026 C C . LYS A 1 131 ? 23.768 17.425 -26.187 1.00 90.50 131 LYS A C 1
ATOM 1028 O O . LYS A 1 131 ? 24.384 17.527 -27.240 1.00 90.50 131 LYS A O 1
ATOM 1033 N N . ASP A 1 132 ? 24.270 16.894 -25.078 1.00 89.94 132 ASP A N 1
ATOM 1034 C CA . ASP A 1 132 ? 25.632 16.384 -24.927 1.00 89.94 132 ASP A CA 1
ATOM 1035 C C . ASP A 1 132 ? 25.662 14.848 -25.077 1.00 89.94 132 ASP A C 1
ATOM 1037 O O . ASP A 1 132 ? 26.592 14.190 -24.616 1.00 89.94 132 ASP A O 1
ATOM 1041 N N . GLU A 1 133 ? 24.617 14.269 -25.686 1.00 88.25 133 GLU A N 1
ATOM 1042 C CA . GLU A 1 133 ? 24.423 12.827 -25.896 1.00 88.25 133 GLU A CA 1
ATOM 1043 C C . GLU A 1 133 ? 24.366 11.994 -24.598 1.00 88.25 133 GLU A C 1
ATOM 1045 O O . GLU A 1 133 ? 24.432 10.759 -24.625 1.00 88.25 133 GLU A O 1
ATOM 1050 N N . ASN A 1 134 ? 24.163 12.632 -23.439 1.00 89.44 134 ASN A N 1
ATOM 1051 C CA . ASN A 1 134 ? 23.951 11.909 -22.190 1.00 89.44 134 ASN A CA 1
ATOM 1052 C C . ASN A 1 134 ? 22.523 11.377 -22.138 1.00 89.44 134 ASN A C 1
ATOM 1054 O O . ASN A 1 134 ? 21.565 12.082 -22.447 1.00 89.44 134 ASN A O 1
ATOM 1058 N N . ASN A 1 135 ? 22.356 10.141 -21.676 1.00 92.19 135 ASN A N 1
ATOM 1059 C CA . ASN A 1 135 ? 21.027 9.577 -21.481 1.00 92.19 135 ASN A CA 1
ATOM 1060 C C . ASN A 1 135 ? 20.254 10.354 -20.404 1.00 92.19 135 ASN A C 1
ATOM 1062 O O . ASN A 1 135 ? 20.791 10.646 -19.333 1.00 92.19 135 ASN A O 1
ATOM 1066 N N . LEU A 1 136 ? 18.983 10.670 -20.669 1.00 94.56 136 LEU A N 1
ATOM 1067 C CA . LEU A 1 136 ? 18.193 11.504 -19.760 1.00 94.56 136 LEU A CA 1
ATOM 1068 C C . LEU A 1 136 ? 17.908 10.826 -18.415 1.00 94.56 136 LEU A C 1
ATOM 1070 O O . LEU A 1 136 ? 17.759 11.527 -17.412 1.00 94.56 136 LEU A O 1
ATOM 1074 N N . LEU A 1 137 ? 17.868 9.490 -18.363 1.00 93.75 137 LEU A N 1
ATOM 1075 C CA . LEU A 1 137 ? 17.721 8.760 -17.106 1.00 93.75 137 LEU A CA 1
ATOM 1076 C C . LEU A 1 137 ? 18.984 8.907 -16.243 1.00 93.75 137 LEU A C 1
ATOM 1078 O O . LEU A 1 137 ? 18.878 9.225 -15.060 1.00 93.75 137 LEU A O 1
ATOM 1082 N N . ASP A 1 138 ? 20.177 8.819 -16.842 1.00 92.44 138 ASP A N 1
ATOM 1083 C CA . ASP A 1 138 ? 21.442 9.076 -16.135 1.00 92.44 138 ASP A CA 1
ATOM 1084 C C . ASP A 1 138 ? 21.488 10.506 -15.586 1.00 92.44 138 ASP A C 1
ATOM 1086 O O . ASP A 1 138 ? 21.858 10.733 -14.432 1.00 92.44 138 ASP A O 1
ATOM 1090 N N . VAL A 1 139 ? 21.084 11.485 -16.401 1.00 94.06 139 VAL A N 1
ATOM 1091 C CA . VAL A 1 139 ? 21.014 12.895 -15.991 1.00 94.06 139 VAL A CA 1
ATOM 1092 C C . VAL A 1 139 ? 20.040 13.081 -14.826 1.00 94.06 139 VAL A C 1
ATOM 1094 O O . VAL A 1 139 ? 20.347 13.822 -13.891 1.00 94.06 139 VAL A O 1
ATOM 1097 N N . TYR A 1 140 ? 18.888 12.407 -14.852 1.00 95.25 140 TYR A N 1
ATOM 1098 C CA . TYR A 1 140 ? 17.913 12.441 -13.764 1.00 95.25 140 TYR A CA 1
ATOM 1099 C C . TYR A 1 140 ? 18.515 11.891 -12.460 1.00 95.25 140 TYR A C 1
ATOM 1101 O O . TYR A 1 140 ? 18.548 12.600 -11.453 1.00 95.25 140 TYR A O 1
ATOM 1109 N N . PHE A 1 141 ? 19.072 10.676 -12.478 1.00 95.12 141 PHE A N 1
ATOM 1110 C CA . PHE A 1 141 ? 19.609 10.037 -11.270 1.00 95.12 141 PHE A CA 1
ATOM 1111 C C . PHE A 1 141 ? 20.859 10.735 -10.716 1.00 95.12 141 PHE A C 1
ATOM 1113 O O . PHE A 1 141 ? 21.051 10.774 -9.497 1.00 95.12 141 PHE A O 1
ATOM 1120 N N . LYS A 1 142 ? 21.683 11.357 -11.572 1.00 92.81 142 LYS A N 1
ATOM 1121 C CA . LYS A 1 142 ? 22.828 12.180 -11.139 1.00 92.81 142 LYS A CA 1
ATOM 1122 C C . LYS A 1 142 ? 22.402 13.391 -10.304 1.00 92.81 142 LYS A C 1
ATOM 1124 O O . LYS A 1 142 ? 23.125 13.753 -9.377 1.00 92.81 142 LYS A O 1
ATOM 1129 N N . LYS A 1 143 ? 21.240 13.990 -10.598 1.00 94.38 143 LYS A N 1
ATOM 1130 C CA . LYS A 1 143 ? 20.710 15.168 -9.885 1.00 94.38 143 LYS A CA 1
ATOM 1131 C C . LYS A 1 143 ? 20.130 14.846 -8.508 1.00 94.38 143 LYS A C 1
ATOM 1133 O O . LYS A 1 143 ? 19.998 15.754 -7.692 1.00 94.38 143 LYS A O 1
ATOM 1138 N N . LEU A 1 144 ? 19.784 13.587 -8.240 1.00 94.88 144 LEU A N 1
ATOM 1139 C CA . LEU A 1 144 ? 19.260 13.192 -6.933 1.00 94.88 144 LEU A CA 1
ATOM 1140 C C . LEU A 1 144 ? 20.330 13.383 -5.834 1.00 94.88 144 LEU A C 1
ATOM 1142 O O . LEU A 1 144 ? 21.527 13.251 -6.115 1.00 94.88 144 LEU A O 1
ATOM 1146 N N . PRO A 1 145 ? 19.944 13.643 -4.572 1.00 93.62 145 PRO A N 1
ATOM 1147 C CA . PRO A 1 145 ? 20.872 13.641 -3.438 1.00 93.62 145 PRO A CA 1
ATOM 1148 C C . PRO A 1 145 ? 21.615 12.306 -3.295 1.00 93.62 145 PRO A C 1
ATOM 1150 O O . PRO A 1 145 ? 21.106 11.259 -3.688 1.00 93.62 145 PRO A O 1
ATOM 1153 N N . SER A 1 146 ? 22.824 12.309 -2.724 1.00 89.19 146 SER A N 1
ATOM 1154 C CA . SER A 1 146 ? 23.574 11.069 -2.442 1.00 89.19 146 SER A CA 1
ATOM 1155 C C . SER A 1 146 ? 22.834 10.125 -1.492 1.00 89.19 146 SER A C 1
ATOM 1157 O O . SER A 1 146 ? 22.957 8.919 -1.640 1.00 89.19 146 SER A O 1
ATOM 1159 N N . SER A 1 147 ? 22.033 10.663 -0.571 1.00 90.19 147 SER A N 1
ATOM 1160 C CA . SER A 1 147 ? 21.207 9.913 0.383 1.00 90.19 147 SER A CA 1
ATOM 1161 C C . SER A 1 147 ? 19.874 9.411 -0.188 1.00 90.19 147 SER A C 1
ATOM 1163 O O . SER A 1 147 ? 19.058 8.865 0.552 1.00 90.19 147 SER A O 1
ATOM 1165 N N . HIS A 1 148 ? 19.600 9.631 -1.476 1.00 92.62 148 HIS A N 1
ATOM 1166 C CA . HIS A 1 148 ? 18.321 9.266 -2.075 1.00 92.62 148 HIS A CA 1
ATOM 1167 C C . HIS A 1 148 ? 18.190 7.741 -2.230 1.00 92.62 148 HIS A C 1
ATOM 1169 O O . HIS A 1 148 ? 19.014 7.116 -2.894 1.00 92.62 148 HIS A O 1
ATOM 1175 N N . ILE A 1 149 ? 17.098 7.159 -1.720 1.00 90.19 149 ILE A N 1
ATOM 1176 C CA . ILE A 1 149 ? 16.847 5.700 -1.663 1.00 90.19 149 ILE A CA 1
ATOM 1177 C C . ILE A 1 149 ? 16.938 4.975 -3.018 1.00 90.19 149 ILE A C 1
ATOM 1179 O O . ILE A 1 149 ? 17.226 3.787 -3.093 1.00 90.19 149 ILE A O 1
ATOM 1183 N N . ALA A 1 150 ? 16.695 5.693 -4.112 1.00 94.06 150 ALA A N 1
ATOM 1184 C CA . ALA A 1 150 ? 16.755 5.151 -5.466 1.00 94.06 150 ALA A CA 1
ATOM 1185 C C . ALA A 1 150 ? 18.177 5.047 -6.061 1.00 94.06 150 ALA A C 1
ATOM 1187 O O . ALA A 1 150 ? 18.356 4.356 -7.064 1.00 94.06 150 ALA A O 1
ATOM 1188 N N . LYS A 1 151 ? 19.184 5.739 -5.497 1.00 90.50 151 LYS A N 1
ATOM 1189 C CA . LYS A 1 151 ? 20.526 5.819 -6.105 1.00 90.50 151 LYS A CA 1
ATOM 1190 C C . LYS A 1 151 ? 21.257 4.487 -6.110 1.00 90.50 151 LYS A C 1
ATOM 1192 O O . LYS A 1 151 ? 21.816 4.120 -7.141 1.00 90.50 151 LYS A O 1
ATOM 1197 N N . ASP A 1 152 ? 21.217 3.770 -4.994 1.00 87.44 152 ASP A N 1
ATOM 1198 C CA . ASP A 1 152 ? 21.936 2.502 -4.858 1.00 87.44 152 ASP A CA 1
ATOM 1199 C C . ASP A 1 152 ? 21.406 1.463 -5.852 1.00 87.44 152 ASP A C 1
ATOM 1201 O O . ASP A 1 152 ? 22.181 0.766 -6.504 1.00 87.44 152 ASP A O 1
ATOM 1205 N N . ALA A 1 153 ? 20.086 1.434 -6.065 1.00 90.62 153 ALA A N 1
ATOM 1206 C CA . ALA A 1 153 ? 19.459 0.565 -7.058 1.00 90.62 153 ALA A CA 1
ATOM 1207 C C . ALA A 1 153 ? 19.828 0.943 -8.509 1.00 90.62 153 ALA A C 1
ATOM 1209 O O . ALA A 1 153 ? 19.894 0.070 -9.373 1.00 90.62 153 ALA A O 1
ATOM 1210 N N . TYR A 1 154 ? 20.111 2.222 -8.794 1.00 93.31 154 TYR A N 1
ATOM 1211 C CA . TYR A 1 154 ? 20.480 2.675 -10.142 1.00 93.31 154 TYR A CA 1
ATOM 1212 C C . TYR A 1 154 ? 21.952 2.414 -10.502 1.00 93.31 154 TYR A C 1
ATOM 1214 O O . TYR A 1 154 ? 22.311 2.437 -11.682 1.00 93.31 154 TYR A O 1
ATOM 1222 N N . ALA A 1 155 ? 22.818 2.149 -9.517 1.00 86.44 155 ALA A N 1
ATOM 1223 C CA . ALA A 1 155 ? 24.267 2.076 -9.711 1.00 86.44 155 ALA A CA 1
ATOM 1224 C C . ALA A 1 155 ? 24.686 1.108 -10.836 1.00 86.44 155 ALA A C 1
ATOM 1226 O O . ALA A 1 155 ? 25.484 1.477 -11.697 1.00 86.44 155 ALA A O 1
ATOM 1227 N N . GLN A 1 156 ? 24.091 -0.089 -10.893 1.00 82.31 156 GLN A N 1
ATOM 1228 C CA . GLN A 1 156 ? 24.383 -1.089 -11.931 1.00 82.31 156 GLN A CA 1
ATOM 1229 C C . GLN A 1 156 ? 24.042 -0.595 -13.347 1.00 82.31 156 GLN A C 1
ATOM 1231 O O . GLN A 1 156 ? 24.808 -0.818 -14.289 1.00 82.31 156 GLN A O 1
ATOM 1236 N N . SER A 1 157 ? 22.912 0.104 -13.498 1.00 85.25 157 SER A N 1
ATOM 1237 C CA . SER A 1 157 ? 22.506 0.684 -14.783 1.00 85.25 157 SER A CA 1
ATOM 1238 C C . SER A 1 157 ? 23.431 1.827 -15.194 1.00 85.25 157 SER A C 1
ATOM 1240 O O . SER A 1 157 ? 23.820 1.899 -16.354 1.00 85.25 157 SER A O 1
ATOM 1242 N N . ASN A 1 158 ? 23.862 2.656 -14.239 1.00 85.44 158 ASN A N 1
ATOM 1243 C CA . ASN A 1 158 ? 24.793 3.761 -14.482 1.00 85.44 158 ASN A CA 1
ATOM 1244 C C . ASN A 1 158 ? 26.210 3.291 -14.875 1.00 85.44 158 ASN A C 1
ATOM 1246 O O . ASN A 1 158 ? 26.906 3.991 -15.605 1.00 85.44 158 ASN A O 1
ATOM 1250 N N . PHE A 1 159 ? 26.655 2.116 -14.410 1.00 84.19 159 PHE A N 1
ATOM 1251 C CA . PHE A 1 159 ? 27.932 1.524 -14.843 1.00 84.19 159 PHE A CA 1
ATOM 1252 C C . PHE A 1 159 ? 27.868 0.898 -16.241 1.00 84.19 159 PHE A C 1
ATOM 1254 O O . PHE A 1 159 ? 28.902 0.719 -16.886 1.00 84.19 159 PHE A O 1
ATOM 1261 N N . SER A 1 160 ? 26.669 0.565 -16.718 1.00 84.00 160 SER A N 1
ATOM 1262 C CA . SER A 1 160 ? 26.466 -0.033 -18.034 1.00 84.00 160 SER A CA 1
ATOM 1263 C C . SER A 1 160 ? 26.419 1.058 -19.105 1.00 84.00 160 SER A C 1
ATOM 1265 O O . SER A 1 160 ? 25.647 2.007 -19.007 1.00 84.00 160 SER A O 1
ATOM 1267 N N . THR A 1 161 ? 27.219 0.929 -20.164 1.00 80.50 161 THR A N 1
ATOM 1268 C CA . THR A 1 161 ? 27.290 1.924 -21.250 1.00 80.50 161 THR A CA 1
ATOM 1269 C C . THR A 1 161 ? 26.906 1.323 -22.603 1.00 80.50 161 THR A C 1
ATOM 1271 O O . THR A 1 161 ? 26.830 0.103 -22.770 1.00 80.50 161 THR A O 1
ATOM 1274 N N . GLY A 1 162 ? 26.611 2.193 -23.575 1.00 84.25 162 GLY A N 1
ATOM 1275 C CA . GLY A 1 162 ? 26.343 1.808 -24.964 1.00 84.25 162 GLY A CA 1
ATOM 1276 C C . GLY A 1 162 ? 25.257 0.734 -25.117 1.00 84.25 162 GLY A C 1
ATOM 1277 O O . GLY A 1 162 ? 24.177 0.825 -24.526 1.00 84.25 162 GLY A O 1
ATOM 1278 N N . ASN A 1 163 ? 25.560 -0.294 -25.913 1.00 86.81 163 ASN A N 1
ATOM 1279 C CA . ASN A 1 163 ? 24.623 -1.364 -26.275 1.00 86.81 163 ASN A CA 1
ATOM 1280 C C . ASN A 1 163 ? 24.148 -2.197 -25.075 1.00 86.81 163 ASN A C 1
ATOM 1282 O O . ASN A 1 163 ? 23.000 -2.645 -25.061 1.00 86.81 163 ASN A O 1
ATOM 1286 N N . THR A 1 164 ? 24.990 -2.379 -24.054 1.00 89.50 164 THR A N 1
ATOM 1287 C CA . THR A 1 164 ? 24.622 -3.130 -22.843 1.00 89.50 164 THR A CA 1
ATOM 1288 C C . THR A 1 164 ? 23.480 -2.435 -22.111 1.00 89.50 164 THR A C 1
ATOM 1290 O O . THR A 1 164 ? 22.481 -3.069 -21.780 1.00 89.50 164 THR A O 1
ATOM 1293 N N . ARG A 1 165 ? 23.570 -1.110 -21.947 1.00 89.75 165 ARG A N 1
ATOM 1294 C CA . ARG A 1 165 ? 22.503 -0.300 -21.338 1.00 89.75 165 ARG A CA 1
ATOM 1295 C C . ARG A 1 165 ? 21.206 -0.380 -22.139 1.00 89.75 165 ARG A C 1
ATOM 1297 O O . ARG A 1 165 ? 20.150 -0.631 -21.567 1.00 89.75 165 ARG A O 1
ATOM 1304 N N . GLY A 1 166 ? 21.288 -0.217 -23.462 1.00 90.81 166 GLY A N 1
ATOM 1305 C CA . GLY A 1 166 ? 20.119 -0.334 -24.341 1.00 90.81 166 GLY A CA 1
ATOM 1306 C C . GLY A 1 166 ? 19.435 -1.702 -24.238 1.00 90.81 166 GLY A C 1
ATOM 1307 O O . GLY A 1 166 ? 18.206 -1.784 -24.214 1.00 90.81 166 GLY A O 1
ATOM 1308 N N . SER A 1 167 ? 20.221 -2.771 -24.090 1.00 93.25 167 SER A N 1
ATOM 1309 C CA . SER A 1 167 ? 19.710 -4.135 -23.908 1.00 93.25 167 SER A CA 1
ATOM 1310 C C . SER A 1 167 ? 19.003 -4.304 -22.559 1.00 93.25 167 SER A C 1
ATOM 1312 O O . SER A 1 167 ? 17.887 -4.818 -22.525 1.00 93.25 167 SER A O 1
ATOM 1314 N N . ILE A 1 168 ? 19.579 -3.786 -21.466 1.00 94.69 168 ILE A N 1
ATOM 1315 C CA . ILE A 1 168 ? 18.931 -3.771 -20.141 1.00 94.69 168 ILE A CA 1
ATOM 1316 C C . ILE A 1 168 ? 17.595 -3.019 -20.203 1.00 94.69 168 ILE A C 1
ATOM 1318 O O . ILE A 1 168 ? 16.583 -3.518 -19.714 1.00 94.69 168 ILE A O 1
ATOM 1322 N N . PHE A 1 169 ? 17.563 -1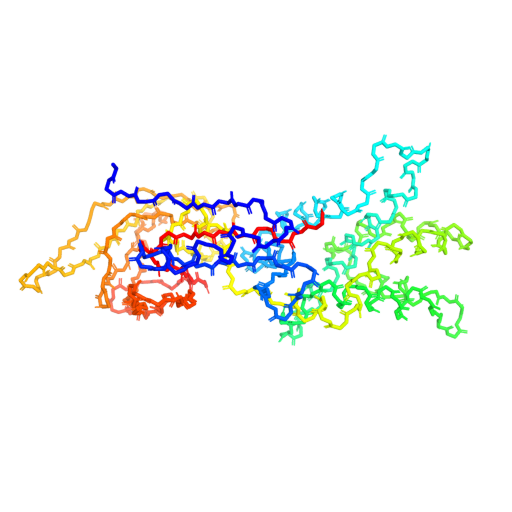.846 -20.846 1.00 94.81 169 PHE A N 1
ATOM 1323 C CA . PHE A 1 169 ? 16.340 -1.044 -20.974 1.00 94.81 169 PHE A CA 1
ATOM 1324 C C . PHE A 1 169 ? 15.275 -1.777 -21.791 1.00 94.81 169 PHE A C 1
ATOM 1326 O O . PHE A 1 169 ? 14.099 -1.734 -21.441 1.00 94.81 169 PHE A O 1
ATOM 1333 N N . THR A 1 170 ? 15.686 -2.491 -22.840 1.00 94.75 170 THR A N 1
ATOM 1334 C CA . THR A 1 170 ? 14.786 -3.300 -23.671 1.00 94.75 170 THR A CA 1
ATOM 1335 C C . THR A 1 170 ? 14.169 -4.447 -22.871 1.00 94.75 170 THR A C 1
ATOM 1337 O O . THR A 1 170 ? 12.955 -4.641 -22.921 1.00 94.75 170 THR A O 1
ATOM 1340 N N . VAL A 1 171 ? 14.972 -5.170 -22.082 1.00 95.56 171 VAL A N 1
ATOM 1341 C CA . VAL A 1 171 ? 14.489 -6.256 -21.209 1.00 95.56 171 VAL A CA 1
ATOM 1342 C C . VAL A 1 171 ? 13.544 -5.715 -20.137 1.00 95.56 171 VAL A C 1
ATOM 1344 O O . VAL A 1 171 ? 12.461 -6.268 -19.937 1.00 95.56 171 VAL A O 1
ATOM 1347 N N . ALA A 1 172 ? 13.909 -4.598 -19.498 1.00 96.69 172 ALA A N 1
ATOM 1348 C CA . ALA A 1 172 ? 13.065 -3.924 -18.520 1.00 96.69 172 ALA A CA 1
ATOM 1349 C C . ALA A 1 172 ? 11.715 -3.526 -19.130 1.00 96.69 172 ALA A C 1
ATOM 1351 O O . ALA A 1 172 ? 10.662 -3.932 -18.634 1.00 96.69 172 ALA A O 1
ATOM 1352 N N . MET A 1 173 ? 11.739 -2.808 -20.253 1.00 96.69 173 MET A N 1
ATOM 1353 C CA . MET A 1 173 ? 10.534 -2.329 -20.919 1.00 96.69 173 MET A CA 1
ATOM 1354 C C . MET A 1 173 ? 9.643 -3.474 -21.406 1.00 96.69 173 MET A C 1
ATOM 1356 O O . MET A 1 173 ? 8.425 -3.373 -21.298 1.00 96.69 173 MET A O 1
ATOM 1360 N N . GLY A 1 174 ? 10.225 -4.583 -21.877 1.00 96.44 174 GLY A N 1
ATOM 1361 C CA . GLY A 1 174 ? 9.480 -5.741 -22.375 1.00 96.44 174 GLY A CA 1
ATOM 1362 C C . GLY A 1 174 ? 8.468 -6.304 -21.373 1.00 96.44 174 GLY A C 1
ATOM 1363 O O . GLY A 1 174 ? 7.369 -6.676 -21.771 1.00 96.44 174 GLY A O 1
ATOM 1364 N N . LYS A 1 175 ? 8.791 -6.306 -20.071 1.00 96.19 175 LYS A N 1
ATOM 1365 C CA . LYS A 1 175 ? 7.864 -6.741 -19.008 1.00 96.19 175 LYS A CA 1
ATOM 1366 C C . LYS A 1 175 ? 6.872 -5.658 -18.574 1.00 96.19 175 LYS A C 1
ATOM 1368 O O . LYS A 1 175 ? 5.848 -5.988 -17.987 1.00 96.19 175 LYS A O 1
ATOM 1373 N N . LEU A 1 176 ? 7.156 -4.383 -18.851 1.00 96.88 176 LEU A N 1
ATOM 1374 C CA . LEU A 1 176 ? 6.294 -3.262 -18.465 1.00 96.88 176 LEU A CA 1
ATOM 1375 C C . LEU A 1 176 ? 5.251 -2.877 -19.521 1.00 96.88 176 LEU A C 1
ATOM 1377 O O . LEU A 1 176 ? 4.358 -2.095 -19.203 1.00 96.88 176 LEU A O 1
ATOM 1381 N N . GLN A 1 177 ? 5.338 -3.412 -20.745 1.00 95.38 177 GLN A N 1
ATOM 1382 C CA . GLN A 1 177 ? 4.430 -3.054 -21.845 1.00 95.38 177 GLN A CA 1
ATOM 1383 C C . GLN A 1 177 ? 2.949 -3.219 -21.487 1.00 95.38 177 GLN A C 1
ATOM 1385 O O . GLN A 1 177 ? 2.156 -2.341 -21.808 1.00 95.38 177 GLN A O 1
ATOM 1390 N N . ILE A 1 178 ? 2.597 -4.273 -20.745 1.00 93.69 178 ILE A N 1
ATOM 1391 C CA . ILE A 1 178 ? 1.214 -4.527 -20.317 1.00 93.69 178 ILE A CA 1
ATOM 1392 C C . ILE A 1 178 ? 0.622 -3.360 -19.508 1.00 93.69 178 ILE A C 1
ATOM 1394 O O . ILE A 1 178 ? -0.555 -3.052 -19.623 1.00 93.69 178 ILE A O 1
ATOM 1398 N N . PHE A 1 179 ? 1.438 -2.638 -18.732 1.00 95.94 179 PHE A N 1
ATOM 1399 C CA . PHE A 1 179 ? 0.973 -1.495 -17.938 1.00 95.94 179 PHE A CA 1
ATOM 1400 C C . PHE A 1 179 ? 0.766 -0.220 -18.762 1.00 95.94 179 PHE A C 1
ATOM 1402 O O . PHE A 1 179 ? 0.308 0.781 -18.213 1.00 95.94 179 PHE A O 1
ATOM 1409 N N . LEU A 1 180 ? 1.133 -0.219 -20.048 1.00 95.88 180 LEU A N 1
ATOM 1410 C CA . LEU A 1 180 ? 0.839 0.873 -20.976 1.00 95.88 180 LEU A CA 1
ATOM 1411 C C . LEU A 1 180 ? -0.497 0.697 -21.704 1.00 95.88 180 LEU A C 1
ATOM 1413 O O . LEU A 1 180 ? -0.985 1.665 -22.292 1.00 95.88 180 LEU A O 1
ATOM 1417 N N . GLU A 1 181 ? -1.087 -0.497 -21.660 1.00 94.88 181 GLU A N 1
ATOM 1418 C CA . GLU A 1 181 ? -2.430 -0.757 -22.179 1.00 94.88 181 GLU A CA 1
ATOM 1419 C C . GLU A 1 181 ? -3.451 0.038 -21.352 1.00 94.88 181 GLU A C 1
ATOM 1421 O O . GLU A 1 181 ? -3.357 0.110 -20.128 1.00 94.88 181 GLU A O 1
ATOM 1426 N N . GLN A 1 182 ? -4.375 0.741 -22.013 1.00 94.12 182 GLN A N 1
ATOM 1427 C CA . GLN A 1 182 ? -5.172 1.795 -21.370 1.00 94.12 182 GLN A CA 1
ATOM 1428 C C . GLN A 1 182 ? -6.088 1.265 -20.255 1.00 94.12 182 GLN A C 1
ATOM 1430 O O . GLN A 1 182 ? -6.285 1.933 -19.239 1.00 94.12 182 GLN A O 1
ATOM 1435 N N . ASP A 1 183 ? -6.675 0.100 -20.470 1.00 94.00 183 ASP A N 1
ATOM 1436 C CA . ASP A 1 183 ? -7.534 -0.634 -19.544 1.00 94.00 183 ASP A CA 1
ATOM 1437 C C . ASP A 1 183 ? -6.743 -1.156 -18.333 1.00 94.00 183 ASP A C 1
ATOM 1439 O O . ASP A 1 183 ? -7.107 -0.860 -17.190 1.00 94.00 183 ASP A O 1
ATOM 1443 N N . ILE A 1 184 ? -5.591 -1.795 -18.555 1.00 94.06 184 ILE A N 1
ATOM 1444 C CA . ILE A 1 184 ? -4.690 -2.239 -17.481 1.00 94.06 184 ILE A CA 1
ATOM 1445 C C . ILE A 1 184 ? -4.134 -1.050 -16.692 1.00 94.06 184 ILE A C 1
ATOM 1447 O O . ILE A 1 184 ? -4.083 -1.084 -15.459 1.00 94.06 184 ILE A O 1
ATOM 1451 N N . ALA A 1 185 ? -3.744 0.029 -17.370 1.00 95.12 185 ALA A N 1
ATOM 1452 C CA . ALA A 1 185 ? -3.247 1.245 -16.736 1.00 95.12 185 ALA A CA 1
ATOM 1453 C C . ALA A 1 185 ? -4.301 1.856 -15.802 1.00 95.12 185 ALA A C 1
ATOM 1455 O O . ALA A 1 185 ? -3.972 2.258 -14.687 1.00 95.12 185 ALA A O 1
ATOM 1456 N N . LYS A 1 186 ? -5.575 1.889 -16.221 1.00 93.81 186 LYS A N 1
ATOM 1457 C CA . LYS A 1 186 ? -6.685 2.351 -15.373 1.00 93.81 186 LYS A CA 1
ATOM 1458 C C . LYS A 1 186 ? -6.891 1.423 -14.178 1.00 93.81 186 LYS A C 1
ATOM 1460 O O . LYS A 1 186 ? -6.880 1.907 -13.045 1.00 93.81 186 LYS A O 1
ATOM 1465 N N . MET A 1 187 ? -7.002 0.115 -14.413 1.00 94.00 187 MET A N 1
ATOM 1466 C CA . MET A 1 187 ? -7.190 -0.892 -13.361 1.00 94.00 187 MET A CA 1
ATOM 1467 C C . MET A 1 187 ? -6.065 -0.852 -12.319 1.00 94.00 187 MET A C 1
ATOM 1469 O O . MET A 1 187 ? -6.318 -0.983 -11.127 1.00 94.00 187 MET A O 1
ATOM 1473 N N . THR A 1 188 ? -4.823 -0.608 -12.742 1.00 95.00 188 THR A N 1
ATOM 1474 C CA . THR A 1 188 ? -3.646 -0.592 -11.857 1.00 95.00 188 THR A CA 1
ATOM 1475 C C . THR A 1 188 ? -3.250 0.790 -11.336 1.00 95.00 188 THR A C 1
ATOM 1477 O O . THR A 1 188 ? -2.207 0.940 -10.697 1.00 95.00 188 THR A O 1
ATOM 1480 N N . SER A 1 189 ? -4.072 1.816 -11.572 1.00 93.75 189 SER A N 1
ATOM 1481 C CA . SER A 1 189 ? -3.788 3.186 -11.121 1.00 93.75 189 SER A CA 1
ATOM 1482 C C . SER A 1 189 ? -4.144 3.432 -9.651 1.00 93.75 189 SER A C 1
ATOM 1484 O O . SER A 1 189 ? -3.507 4.250 -8.991 1.00 93.75 189 SER A O 1
ATOM 1486 N N . THR A 1 190 ? -5.115 2.694 -9.109 1.00 90.81 190 THR A N 1
ATOM 1487 C CA . THR A 1 190 ? -5.641 2.874 -7.747 1.00 90.81 190 THR A CA 1
ATOM 1488 C C . THR A 1 190 ? -5.967 1.533 -7.082 1.00 90.81 190 THR A C 1
ATOM 1490 O O . THR A 1 190 ? -5.845 0.486 -7.712 1.00 90.81 190 THR A O 1
ATOM 1493 N N . ASN A 1 191 ? -6.371 1.550 -5.809 1.00 88.69 191 ASN A N 1
ATOM 1494 C CA . ASN A 1 191 ? -6.894 0.380 -5.102 1.00 88.69 191 ASN A CA 1
ATOM 1495 C C . ASN A 1 191 ? -8.306 0.626 -4.599 1.00 88.69 191 ASN A C 1
ATOM 1497 O O . ASN A 1 191 ? -8.552 1.585 -3.875 1.00 88.69 191 ASN A O 1
ATOM 1501 N N . THR A 1 192 ? -9.207 -0.297 -4.919 1.00 84.88 192 THR A N 1
ATOM 1502 C CA . THR A 1 192 ? -10.580 -0.316 -4.388 1.00 84.88 192 THR A CA 1
ATOM 1503 C C . THR A 1 192 ? -10.773 -1.334 -3.262 1.00 84.88 192 THR A C 1
ATOM 1505 O O . THR A 1 192 ? -11.857 -1.416 -2.677 1.00 84.88 192 THR A O 1
ATOM 1508 N N . VAL A 1 193 ? -9.754 -2.158 -2.983 1.00 81.44 193 VAL A N 1
ATOM 1509 C CA . VAL A 1 193 ? -9.770 -3.176 -1.924 1.00 81.44 193 VAL A CA 1
ATOM 1510 C C . VAL A 1 193 ? -8.406 -3.249 -1.249 1.00 81.44 193 VAL A C 1
ATOM 1512 O O . VAL A 1 193 ? -7.379 -3.405 -1.908 1.00 81.44 193 VAL A O 1
ATOM 1515 N N . ASP A 1 194 ? -8.397 -3.196 0.081 1.00 82.62 194 ASP A N 1
ATOM 1516 C CA . ASP A 1 194 ? -7.217 -3.540 0.868 1.00 82.62 194 ASP A CA 1
ATOM 1517 C C . ASP A 1 194 ? -7.100 -5.064 0.985 1.00 82.62 194 ASP A C 1
ATOM 1519 O O . ASP A 1 194 ? -7.900 -5.709 1.663 1.00 82.62 194 ASP A O 1
ATOM 1523 N N . LEU A 1 195 ? -6.078 -5.651 0.355 1.00 81.44 195 LEU A N 1
ATOM 1524 C CA . LEU A 1 195 ? -5.873 -7.105 0.355 1.00 81.44 195 LEU A CA 1
ATOM 1525 C C . LEU A 1 195 ? -5.697 -7.700 1.767 1.00 81.44 195 LEU A C 1
ATOM 1527 O O . LEU A 1 195 ? -5.896 -8.897 1.961 1.00 81.44 195 LEU A O 1
ATOM 1531 N N . ARG A 1 196 ? -5.360 -6.905 2.792 1.00 84.31 196 ARG A N 1
ATOM 1532 C CA . ARG A 1 196 ? -5.321 -7.409 4.178 1.00 84.31 196 ARG A CA 1
ATOM 1533 C C . ARG A 1 196 ? -6.693 -7.888 4.656 1.00 84.31 196 ARG A C 1
ATOM 1535 O O . ARG A 1 196 ? -6.760 -8.760 5.524 1.00 84.31 196 ARG A O 1
ATOM 1542 N N . ARG A 1 197 ? -7.778 -7.388 4.056 1.00 84.00 197 ARG A N 1
ATOM 1543 C CA . ARG A 1 197 ? -9.147 -7.769 4.411 1.00 84.00 197 ARG A CA 1
ATOM 1544 C C . ARG A 1 197 ? -9.505 -9.222 4.139 1.00 84.00 197 ARG A C 1
ATOM 1546 O O . ARG A 1 197 ? -10.450 -9.726 4.732 1.00 84.00 197 ARG A O 1
ATOM 1553 N N . PHE A 1 198 ? -8.721 -9.932 3.331 1.00 81.88 198 PHE A N 1
ATOM 1554 C CA . PHE A 1 198 ? -8.900 -11.377 3.184 1.00 81.88 198 PHE A CA 1
ATOM 1555 C C . PHE A 1 198 ? -8.584 -12.141 4.472 1.00 81.88 198 PHE A C 1
ATOM 1557 O O . PHE A 1 198 ? -9.184 -13.183 4.716 1.00 81.88 198 PHE A O 1
ATOM 1564 N N . GLY A 1 199 ? -7.673 -11.621 5.300 1.00 82.62 199 GLY A N 1
ATOM 1565 C CA . GLY A 1 199 ? -7.363 -12.189 6.613 1.00 82.62 199 GLY A CA 1
ATOM 1566 C C . GLY A 1 199 ? -8.032 -11.455 7.775 1.00 82.62 199 GLY A C 1
ATOM 1567 O O . GLY A 1 199 ? -8.303 -12.071 8.804 1.00 82.62 199 GLY A O 1
ATOM 1568 N N . PHE A 1 200 ? -8.286 -10.149 7.630 1.00 86.06 200 PHE A N 1
ATOM 1569 C CA . PHE A 1 200 ? -8.662 -9.277 8.742 1.00 86.06 200 PHE A CA 1
ATOM 1570 C C . PHE A 1 200 ? -9.710 -8.236 8.337 1.00 86.06 200 PHE A C 1
ATOM 1572 O O . PHE A 1 200 ? -9.399 -7.244 7.685 1.00 86.06 200 PHE A O 1
ATOM 1579 N N . ASN A 1 201 ? -10.955 -8.408 8.777 1.00 84.19 201 ASN A N 1
ATOM 1580 C CA . ASN A 1 201 ? -12.047 -7.537 8.329 1.00 84.19 201 ASN A CA 1
ATOM 1581 C C . ASN A 1 201 ? -12.018 -6.123 8.939 1.00 84.19 201 ASN A C 1
ATOM 1583 O O . ASN A 1 201 ? -12.649 -5.215 8.398 1.00 84.19 201 ASN A O 1
ATOM 1587 N N . LYS A 1 202 ? -11.312 -5.951 10.062 1.00 89.38 202 LYS A N 1
ATOM 1588 C CA . LYS A 1 202 ? -11.292 -4.736 10.880 1.00 89.38 202 LYS A CA 1
ATOM 1589 C C . LYS A 1 202 ? -9.849 -4.382 11.229 1.00 89.38 202 LYS A C 1
ATOM 1591 O O . LYS A 1 202 ? -9.191 -5.128 11.962 1.00 89.38 202 LYS A O 1
ATOM 1596 N N . ILE A 1 203 ? -9.354 -3.274 10.680 1.00 92.00 203 ILE A N 1
ATOM 1597 C CA . ILE A 1 203 ? -7.952 -2.860 10.798 1.00 92.00 203 ILE A CA 1
ATOM 1598 C C . ILE A 1 203 ? -7.885 -1.360 11.072 1.00 92.00 203 ILE A C 1
ATOM 1600 O O . ILE A 1 203 ? -8.498 -0.575 10.357 1.00 92.00 203 ILE A O 1
ATOM 1604 N N . ILE A 1 204 ? -7.091 -0.946 12.057 1.00 94.12 204 ILE A N 1
ATOM 1605 C CA . ILE A 1 204 ? -6.726 0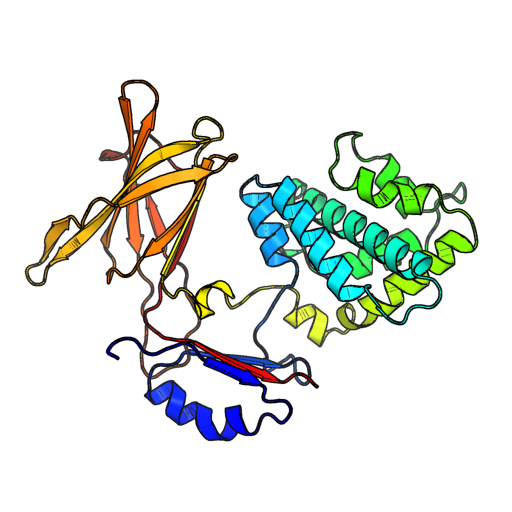.458 12.288 1.00 94.12 204 ILE A CA 1
ATOM 1606 C C . ILE A 1 204 ? -5.205 0.580 12.194 1.00 94.12 204 ILE A C 1
ATOM 1608 O O . ILE A 1 204 ? -4.476 -0.167 12.838 1.00 94.12 204 ILE A O 1
ATOM 1612 N N . ASN A 1 205 ? -4.718 1.516 11.387 1.00 93.44 205 ASN A N 1
ATOM 1613 C CA . ASN A 1 205 ? -3.305 1.853 11.263 1.00 93.44 205 ASN A CA 1
ATOM 1614 C C . ASN A 1 205 ? -3.070 3.207 11.923 1.00 93.44 205 ASN A C 1
ATOM 1616 O O . ASN A 1 205 ? -3.759 4.180 11.609 1.00 93.44 205 ASN A O 1
ATOM 1620 N N . VAL A 1 206 ? -2.074 3.269 12.799 1.00 95.31 206 VAL A N 1
ATOM 1621 C CA . VAL A 1 206 ? -1.715 4.483 13.527 1.00 95.31 206 VAL A CA 1
ATOM 1622 C C . VAL A 1 206 ? -0.228 4.744 13.363 1.00 95.31 206 VAL A C 1
ATOM 1624 O O . VAL A 1 206 ? 0.586 3.836 13.521 1.00 95.31 206 VAL A O 1
ATOM 1627 N N . SER A 1 207 ? 0.118 5.988 13.061 1.00 95.44 207 SER A N 1
ATOM 1628 C CA . SER A 1 207 ? 1.484 6.498 13.055 1.00 95.44 207 SER A CA 1
ATOM 1629 C C . SER A 1 207 ? 1.591 7.575 14.122 1.00 95.44 207 SER A C 1
ATOM 1631 O O . SER A 1 207 ? 0.892 8.591 14.061 1.00 95.44 207 SER A O 1
ATOM 1633 N N . PHE A 1 208 ? 2.439 7.344 15.116 1.00 93.94 208 PHE A N 1
ATOM 1634 C CA . PHE A 1 208 ? 2.816 8.356 16.091 1.00 93.94 208 PHE A CA 1
ATOM 1635 C C . PHE A 1 208 ? 4.071 9.094 15.613 1.00 93.94 208 PHE A C 1
ATOM 1637 O O . PHE A 1 208 ? 4.699 8.725 14.624 1.00 93.94 208 PHE A O 1
ATOM 1644 N N . ASP A 1 209 ? 4.424 10.169 16.311 1.00 90.88 209 ASP A N 1
ATOM 1645 C CA . ASP A 1 209 ? 5.680 10.866 16.058 1.00 90.88 209 ASP A CA 1
ATOM 1646 C C . ASP A 1 209 ? 6.899 9.947 16.282 1.00 90.88 209 ASP A C 1
ATOM 1648 O O . ASP A 1 209 ? 6.875 9.025 17.101 1.00 90.88 209 ASP A O 1
ATOM 1652 N N . ASP A 1 210 ? 8.000 10.244 15.594 1.00 87.62 210 ASP A N 1
ATOM 1653 C CA . ASP A 1 210 ? 9.252 9.484 15.644 1.00 87.62 210 ASP A CA 1
ATOM 1654 C C . ASP A 1 210 ? 9.874 9.389 17.051 1.00 87.62 210 ASP A C 1
ATOM 1656 O O . ASP A 1 210 ? 10.723 8.533 17.309 1.00 87.62 210 ASP A O 1
ATOM 1660 N N . THR A 1 211 ? 9.456 10.229 18.000 1.00 92.44 211 THR A N 1
ATOM 1661 C CA . THR A 1 211 ? 9.857 10.113 19.410 1.00 92.44 211 THR A CA 1
ATOM 1662 C C . THR A 1 211 ? 9.184 8.954 20.155 1.00 92.44 211 THR A C 1
ATOM 1664 O O . THR A 1 211 ? 9.541 8.689 21.301 1.00 92.44 211 THR A O 1
ATOM 1667 N N . PHE A 1 212 ? 8.228 8.252 19.534 1.00 93.81 212 PHE A N 1
ATOM 1668 C CA . PHE A 1 212 ? 7.464 7.155 20.141 1.00 93.81 212 PHE A CA 1
ATOM 1669 C C . PHE A 1 212 ? 7.944 5.753 19.731 1.00 93.81 212 PHE A C 1
ATOM 1671 O O . PHE A 1 212 ? 7.311 4.749 20.058 1.00 93.81 212 PHE A O 1
ATOM 1678 N N . ARG A 1 213 ? 9.077 5.654 19.030 1.00 94.00 213 ARG A N 1
ATOM 1679 C CA . ARG A 1 213 ? 9.643 4.378 18.565 1.00 94.00 213 ARG A CA 1
ATOM 1680 C C . ARG A 1 213 ? 9.825 3.386 19.714 1.00 94.00 213 ARG A C 1
ATOM 1682 O O . ARG A 1 213 ? 10.390 3.736 20.748 1.00 94.00 213 ARG A O 1
ATOM 1689 N N . PHE A 1 214 ? 9.368 2.149 19.508 1.00 95.75 214 PHE A N 1
ATOM 1690 C CA . PHE A 1 214 ? 9.457 1.042 20.474 1.00 95.75 214 PHE A CA 1
ATOM 1691 C C . PHE A 1 214 ? 8.761 1.269 21.826 1.00 95.75 214 PHE A C 1
ATOM 1693 O O . PHE A 1 214 ? 8.907 0.453 22.741 1.00 95.75 214 PHE A O 1
ATOM 1700 N N . LEU A 1 215 ? 7.991 2.352 21.981 1.00 96.81 215 LEU A N 1
ATOM 1701 C CA . LEU A 1 215 ? 7.230 2.573 23.203 1.00 96.81 215 LEU A CA 1
ATOM 1702 C C . LEU A 1 215 ? 6.073 1.580 23.304 1.00 96.81 215 LEU A C 1
ATOM 1704 O O . LEU A 1 215 ? 5.520 1.105 22.308 1.00 96.81 215 LEU A O 1
ATOM 1708 N N . LYS A 1 216 ? 5.711 1.271 24.548 1.00 97.31 216 LYS A N 1
ATOM 1709 C CA . LYS A 1 216 ? 4.668 0.303 24.885 1.00 97.31 216 LYS A CA 1
ATOM 1710 C C . LYS A 1 216 ? 3.488 1.006 25.511 1.00 97.31 216 LYS A C 1
ATOM 1712 O O . LYS A 1 216 ? 3.642 2.006 26.210 1.00 97.31 216 LYS A O 1
ATOM 1717 N N . GLY A 1 217 ? 2.314 0.439 25.322 1.00 96.69 217 GLY A N 1
ATOM 1718 C CA . GLY A 1 217 ? 1.090 1.029 25.820 1.00 96.69 217 GLY A CA 1
ATOM 1719 C C . GLY A 1 217 ? -0.082 0.080 25.733 1.00 96.69 217 GLY A C 1
ATOM 1720 O O . GLY A 1 217 ? 0.080 -1.140 25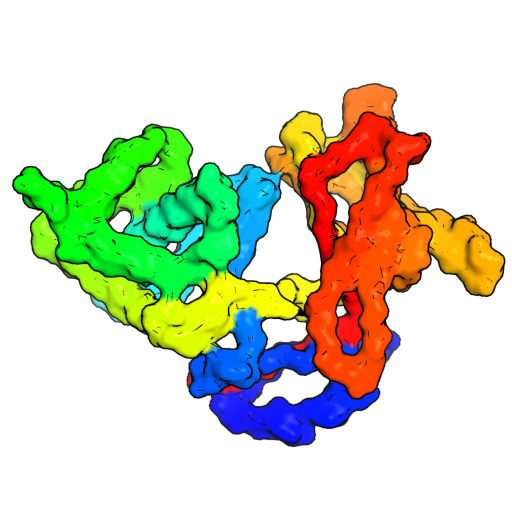.642 1.00 96.69 217 GLY A O 1
ATOM 1721 N N . HIS A 1 218 ? -1.266 0.672 25.737 1.00 97.56 218 HIS A N 1
ATOM 1722 C CA . HIS A 1 218 ? -2.513 -0.036 25.535 1.00 97.56 218 HIS A CA 1
ATOM 1723 C C . HIS A 1 218 ? -3.405 0.720 24.560 1.00 97.56 218 HIS A C 1
ATOM 1725 O O . HIS A 1 218 ? -3.356 1.948 24.483 1.00 97.56 218 HIS A O 1
ATOM 1731 N N . TYR A 1 219 ? -4.259 -0.025 23.869 1.00 97.81 219 TYR A N 1
ATOM 1732 C CA . TYR A 1 219 ? -5.463 0.530 23.273 1.00 97.81 219 TYR A CA 1
ATOM 1733 C C . TYR A 1 219 ? -6.702 -0.155 23.839 1.00 97.81 219 TYR A C 1
ATOM 1735 O O . TYR A 1 219 ? -6.646 -1.290 24.323 1.00 97.81 219 TYR A O 1
ATOM 1743 N N . PHE A 1 220 ? -7.822 0.551 23.789 1.00 97.62 220 PHE A N 1
ATOM 1744 C CA . PHE A 1 220 ? -9.141 0.022 24.113 1.00 97.62 220 PHE A CA 1
ATOM 1745 C C . PHE A 1 220 ? -10.217 0.863 23.435 1.00 97.62 220 PHE A C 1
ATOM 1747 O O . PHE A 1 220 ? -9.960 1.988 23.001 1.00 97.62 220 PHE A O 1
ATOM 1754 N N . PHE A 1 221 ? -11.426 0.319 23.367 1.00 97.44 221 PHE A N 1
ATOM 1755 C CA . PHE A 1 221 ? -12.590 1.027 22.871 1.00 97.44 221 PHE A CA 1
ATOM 1756 C C . PHE A 1 221 ? -13.525 1.412 24.013 1.00 97.44 221 PHE A C 1
ATOM 1758 O O . PHE A 1 221 ? -13.643 0.696 25.010 1.00 97.44 221 PHE A O 1
ATOM 1765 N N . THR A 1 222 ? -14.230 2.520 23.827 1.00 96.25 222 THR A N 1
ATOM 1766 C CA . THR A 1 222 ? -15.462 2.824 24.554 1.00 96.25 222 THR A CA 1
ATOM 1767 C C . THR A 1 222 ? -16.615 2.656 23.574 1.00 96.25 222 THR A C 1
ATOM 1769 O O . THR A 1 222 ? -16.669 3.342 22.554 1.00 96.25 222 THR A O 1
ATOM 1772 N N . ILE A 1 223 ? -17.507 1.713 23.861 1.00 93.75 223 ILE A N 1
ATOM 1773 C CA . ILE A 1 223 ? -18.664 1.354 23.031 1.00 93.75 223 ILE A CA 1
ATOM 1774 C C . ILE A 1 223 ? -19.956 1.659 23.787 1.00 93.75 223 ILE A C 1
ATOM 1776 O O . ILE A 1 223 ? -19.963 1.673 25.017 1.00 93.75 223 ILE A O 1
ATOM 1780 N N . LYS A 1 224 ? -21.061 1.877 23.074 1.00 85.94 224 LYS A N 1
ATOM 1781 C CA . LYS A 1 224 ? -22.385 1.991 23.699 1.00 85.94 224 LYS A CA 1
ATOM 1782 C C . LYS A 1 224 ? -22.975 0.598 23.911 1.00 85.94 224 LYS A C 1
ATOM 1784 O O . LYS A 1 224 ? -22.894 -0.257 23.033 1.00 85.94 224 LYS A O 1
ATOM 1789 N N . ASP A 1 225 ? -23.531 0.345 25.090 1.00 78.12 225 ASP A N 1
ATOM 1790 C CA . ASP A 1 225 ? -24.295 -0.871 25.356 1.00 78.12 225 ASP A CA 1
ATOM 1791 C C . ASP A 1 225 ? -25.739 -0.757 24.826 1.00 78.12 225 ASP A C 1
ATOM 1793 O O . ASP A 1 225 ? -26.167 0.285 24.328 1.00 78.12 225 ASP A O 1
ATOM 1797 N N . LYS A 1 226 ? -26.525 -1.836 24.960 1.00 73.06 226 LYS A N 1
ATOM 1798 C CA . LYS A 1 226 ? -27.935 -1.875 24.518 1.00 73.06 226 LYS A CA 1
ATOM 1799 C C . LYS A 1 226 ? -28.832 -0.826 25.196 1.00 73.06 226 LYS A C 1
ATOM 1801 O O . LYS A 1 226 ? -29.916 -0.556 24.692 1.00 73.06 226 LYS A O 1
ATOM 1806 N N . ASN A 1 227 ? -28.399 -0.262 26.322 1.00 76.94 227 ASN A N 1
ATOM 1807 C CA . ASN A 1 227 ? -29.093 0.780 27.075 1.00 76.94 227 ASN A CA 1
ATOM 1808 C C . ASN A 1 227 ? -28.482 2.175 26.832 1.00 76.94 227 ASN A C 1
ATOM 1810 O O . ASN A 1 227 ? -28.793 3.107 27.569 1.00 76.94 227 ASN A O 1
ATOM 1814 N N . ALA A 1 228 ? -27.617 2.315 25.820 1.00 76.50 228 ALA A N 1
ATOM 1815 C CA . ALA A 1 228 ? -26.859 3.519 25.490 1.00 76.50 228 ALA A CA 1
ATOM 1816 C C . ALA A 1 228 ? -25.866 3.994 26.572 1.00 76.50 228 ALA A C 1
ATOM 1818 O O . ALA A 1 228 ? -25.398 5.132 26.507 1.00 76.50 228 ALA A O 1
ATOM 1819 N N . ASN A 1 229 ? -25.491 3.138 27.528 1.00 83.50 229 ASN A N 1
ATOM 1820 C CA . ASN A 1 229 ? -24.417 3.444 28.473 1.00 83.50 229 ASN A CA 1
ATOM 1821 C C . ASN A 1 229 ? -23.050 3.184 27.839 1.00 83.50 229 ASN A C 1
ATOM 1823 O O . ASN A 1 229 ? -22.874 2.235 27.075 1.00 83.50 229 ASN A O 1
ATOM 1827 N N . GLU A 1 230 ? -22.056 3.988 28.206 1.00 88.38 230 GLU A N 1
ATOM 1828 C CA . GLU A 1 230 ? -20.676 3.746 27.795 1.00 88.38 230 GLU A CA 1
ATOM 1829 C C . GLU A 1 230 ? -20.091 2.530 28.532 1.00 88.38 230 GLU A C 1
ATOM 1831 O O . GLU A 1 230 ? -20.094 2.447 29.762 1.00 88.38 230 GLU A O 1
ATOM 1836 N N . LYS A 1 231 ? -19.554 1.583 27.763 1.00 92.31 231 LYS A N 1
ATOM 1837 C CA . LYS A 1 231 ? -18.823 0.410 28.236 1.00 92.31 231 LYS A CA 1
ATOM 1838 C C . LYS A 1 231 ? -17.413 0.430 27.660 1.00 92.31 231 LYS A C 1
ATOM 1840 O O . LYS A 1 231 ? -17.224 0.529 26.452 1.00 92.31 231 LYS A O 1
ATOM 1845 N N . VAL A 1 232 ? -16.424 0.256 28.528 1.00 94.69 232 VAL A N 1
ATOM 1846 C CA . VAL A 1 232 ? -15.013 0.156 28.142 1.00 94.69 232 VAL A CA 1
ATOM 1847 C C . VAL A 1 232 ? -14.657 -1.304 27.850 1.00 94.69 232 VAL A C 1
ATOM 1849 O O . VAL A 1 232 ? -15.004 -2.201 28.624 1.00 94.69 232 VAL A O 1
ATOM 1852 N N . THR A 1 233 ? -13.990 -1.563 26.725 1.00 95.62 233 THR A N 1
ATOM 1853 C CA . THR A 1 233 ? -13.476 -2.897 26.381 1.00 95.62 233 THR A CA 1
ATOM 1854 C C . THR A 1 233 ? -12.209 -3.225 27.169 1.00 95.62 233 THR A C 1
ATOM 1856 O O . THR A 1 233 ? -11.598 -2.365 27.801 1.00 95.62 233 THR A O 1
ATOM 1859 N N . GLU A 1 234 ? -11.763 -4.479 27.105 1.00 95.31 234 GLU A N 1
ATOM 1860 C CA . GLU A 1 234 ? -10.470 -4.868 27.669 1.00 95.31 234 GLU A CA 1
ATOM 1861 C C . GLU A 1 234 ? -9.325 -4.023 27.082 1.00 95.31 234 GLU A C 1
ATOM 1863 O O . GLU A 1 234 ? -9.274 -3.783 25.871 1.00 95.31 234 GLU A O 1
ATOM 1868 N N . LYS A 1 235 ? -8.394 -3.598 27.947 1.00 96.81 235 LYS A N 1
ATOM 1869 C CA . LYS A 1 235 ? -7.163 -2.913 27.543 1.00 96.81 235 LYS A CA 1
ATOM 1870 C C . LYS A 1 235 ? -6.188 -3.905 26.925 1.00 96.81 235 LYS A C 1
ATOM 1872 O O . LYS A 1 235 ? -5.680 -4.794 27.604 1.00 96.81 235 LYS A O 1
ATOM 1877 N N . ARG A 1 236 ? -5.876 -3.718 25.646 1.00 97.69 236 ARG A N 1
ATOM 1878 C CA . ARG A 1 236 ? -4.976 -4.590 24.886 1.00 97.69 236 ARG A CA 1
ATOM 1879 C C . ARG A 1 236 ? -3.613 -3.945 24.742 1.00 97.69 236 ARG A C 1
ATOM 1881 O O . ARG A 1 236 ? -3.514 -2.780 24.371 1.00 97.69 236 ARG A O 1
ATOM 1888 N N . LYS A 1 237 ? -2.565 -4.712 25.042 1.00 97.56 237 LYS A N 1
ATOM 1889 C CA . LYS A 1 237 ? -1.173 -4.254 24.975 1.00 97.56 237 LYS A CA 1
ATOM 1890 C C . LYS A 1 237 ? -0.754 -3.972 23.541 1.00 97.56 237 LYS A C 1
ATOM 1892 O O . LYS A 1 237 ? -1.107 -4.723 22.635 1.00 97.56 237 LYS A O 1
ATOM 1897 N N . ILE A 1 238 ? 0.048 -2.930 23.377 1.00 96.88 238 ILE A N 1
ATOM 1898 C CA . ILE A 1 238 ? 0.647 -2.536 22.106 1.00 96.88 238 ILE A CA 1
ATOM 1899 C C . ILE A 1 238 ? 2.107 -2.154 22.280 1.00 96.88 238 ILE A C 1
ATOM 1901 O O . ILE A 1 238 ? 2.524 -1.704 23.348 1.00 96.88 238 ILE A O 1
ATOM 1905 N N . GLU A 1 239 ? 2.867 -2.332 21.208 1.00 97.00 239 GLU A N 1
ATOM 1906 C CA . GLU A 1 239 ? 4.262 -1.931 21.085 1.00 97.00 239 GLU A CA 1
ATOM 1907 C C . GLU A 1 239 ? 4.451 -1.322 19.699 1.00 97.00 239 GLU A C 1
ATOM 1909 O O . GLU A 1 239 ? 4.062 -1.924 18.696 1.00 97.00 239 GLU A O 1
ATOM 1914 N N . LEU A 1 240 ? 4.975 -0.101 19.665 1.00 96.25 240 LEU A N 1
ATOM 1915 C CA . LEU A 1 240 ? 5.163 0.644 18.428 1.00 96.25 240 LEU A CA 1
ATOM 1916 C C . LEU A 1 240 ? 6.416 0.158 17.696 1.00 96.25 240 LEU A C 1
ATOM 1918 O O . LEU A 1 240 ? 7.398 -0.242 18.321 1.00 96.25 240 LEU A O 1
ATOM 1922 N N . ASP A 1 241 ? 6.399 0.203 16.365 1.00 94.31 241 ASP A N 1
ATOM 1923 C CA . ASP A 1 241 ? 7.550 -0.209 15.564 1.00 94.31 241 ASP A CA 1
ATOM 1924 C C . ASP A 1 241 ? 8.706 0.814 15.611 1.00 94.31 241 ASP A C 1
ATOM 1926 O O . ASP A 1 241 ? 8.665 1.837 16.305 1.00 94.31 241 ASP A O 1
ATOM 1930 N N . SER A 1 242 ? 9.772 0.532 14.858 1.00 92.94 242 SER A N 1
ATOM 1931 C CA . SER A 1 242 ? 10.960 1.390 14.746 1.00 92.94 242 SER A CA 1
ATOM 1932 C C . SER A 1 242 ? 10.693 2.777 14.159 1.00 92.94 242 SER A C 1
ATOM 1934 O O . SER A 1 242 ? 11.600 3.605 14.140 1.00 92.94 242 SER A O 1
ATOM 1936 N N . CYS A 1 243 ? 9.481 3.022 13.669 1.00 93.25 243 CYS A N 1
ATOM 1937 C CA . CYS A 1 243 ? 9.014 4.281 13.106 1.00 93.25 243 CYS A CA 1
ATOM 1938 C C . CYS A 1 243 ? 7.806 4.831 13.886 1.00 93.25 243 CYS A C 1
ATOM 1940 O O . CYS A 1 243 ? 7.132 5.733 13.407 1.00 93.25 243 CYS A O 1
ATOM 1942 N N . GLY A 1 244 ? 7.519 4.297 15.082 1.00 94.44 244 GLY A N 1
ATOM 1943 C CA . GLY A 1 244 ? 6.407 4.763 15.911 1.00 94.44 244 GLY A CA 1
ATOM 1944 C C . GLY A 1 244 ? 5.031 4.348 15.382 1.00 94.44 244 GLY A C 1
ATOM 1945 O O . GLY A 1 244 ? 4.035 4.964 15.751 1.00 94.44 244 GLY A O 1
ATOM 1946 N N . ASN A 1 245 ? 4.941 3.330 14.521 1.00 95.31 245 ASN A N 1
ATOM 1947 C CA . ASN A 1 245 ? 3.673 2.888 13.940 1.00 95.31 245 ASN A CA 1
ATOM 1948 C C . ASN A 1 245 ? 3.106 1.651 14.634 1.00 95.31 245 ASN A C 1
ATOM 1950 O O . ASN A 1 245 ? 3.838 0.848 15.215 1.00 95.31 245 ASN A O 1
ATOM 1954 N N . ILE A 1 246 ? 1.800 1.448 14.474 1.00 95.38 246 ILE A N 1
ATOM 1955 C CA . ILE A 1 246 ? 1.125 0.201 14.813 1.00 95.38 246 ILE A CA 1
ATOM 1956 C C . ILE A 1 246 ? -0.026 -0.109 13.854 1.00 95.38 246 ILE A C 1
ATOM 1958 O O . ILE A 1 246 ? -0.769 0.773 13.428 1.00 95.38 246 ILE A O 1
ATOM 1962 N N . GLU A 1 247 ? -0.181 -1.395 13.548 1.00 94.38 247 GLU A N 1
ATOM 1963 C CA . GLU A 1 247 ? -1.363 -1.962 12.905 1.00 94.38 247 GLU A CA 1
ATOM 1964 C C . GLU A 1 247 ? -2.166 -2.739 13.955 1.00 94.38 247 GLU A C 1
ATOM 1966 O O . GLU A 1 247 ? -1.637 -3.609 14.648 1.00 94.38 247 GLU A O 1
ATOM 1971 N N . ILE A 1 248 ? -3.443 -2.402 14.092 1.00 94.94 248 ILE A N 1
ATOM 1972 C CA . ILE A 1 248 ? -4.366 -2.988 15.055 1.00 94.94 248 ILE A CA 1
ATOM 1973 C C . ILE A 1 248 ? -5.418 -3.769 14.292 1.00 94.94 248 ILE A C 1
ATOM 1975 O O . ILE A 1 248 ? -6.273 -3.191 13.626 1.00 94.94 248 ILE A O 1
ATOM 1979 N N . VAL A 1 249 ? -5.383 -5.085 14.454 1.00 93.56 249 VAL A N 1
ATOM 1980 C CA . VAL A 1 249 ? -6.476 -5.978 14.077 1.00 93.56 249 VAL A CA 1
ATOM 1981 C C . VAL A 1 249 ? -7.335 -6.224 15.311 1.00 93.56 249 VAL A C 1
ATOM 1983 O O . VAL A 1 249 ? -6.815 -6.546 16.383 1.00 93.56 249 VAL A O 1
ATOM 1986 N N . PHE A 1 250 ? -8.650 -6.083 15.176 1.00 92.00 250 PHE A N 1
ATOM 1987 C CA . PHE A 1 250 ? -9.586 -6.236 16.290 1.00 92.00 250 PHE A CA 1
ATOM 1988 C C . PHE A 1 250 ? -10.851 -6.985 15.868 1.00 92.00 250 PHE A C 1
ATOM 1990 O O . PHE A 1 250 ? -11.133 -7.150 14.685 1.00 92.00 250 PHE A O 1
ATOM 1997 N N . LYS A 1 251 ? -11.607 -7.474 16.856 1.00 89.19 251 LYS A N 1
ATOM 1998 C CA . LYS A 1 251 ? -12.841 -8.244 16.629 1.00 89.19 251 LYS A CA 1
ATOM 1999 C C . LYS A 1 251 ? -14.106 -7.518 17.072 1.00 89.19 251 LYS A C 1
ATOM 2001 O O . LYS A 1 251 ? -15.192 -7.876 16.623 1.00 89.19 251 LYS A O 1
ATOM 2006 N N . ASP A 1 252 ? -13.969 -6.504 17.923 1.00 90.06 252 ASP A N 1
ATOM 2007 C CA . ASP A 1 252 ? -15.086 -5.777 18.523 1.00 90.06 252 ASP A CA 1
ATOM 2008 C C . ASP A 1 252 ? -16.044 -5.244 17.456 1.00 90.06 252 ASP A C 1
ATOM 2010 O O . ASP A 1 252 ? -15.633 -4.778 16.388 1.00 90.06 252 ASP A O 1
ATOM 2014 N N . THR A 1 253 ? -17.338 -5.336 17.743 1.00 88.75 253 THR A N 1
ATOM 2015 C CA . THR A 1 253 ? -18.365 -4.671 16.945 1.00 88.75 253 THR A CA 1
ATOM 2016 C C . THR A 1 253 ? -18.470 -3.233 17.420 1.00 88.75 253 THR A C 1
ATOM 2018 O O . THR A 1 253 ? -18.703 -2.982 18.602 1.00 88.75 253 THR A O 1
ATOM 2021 N N . LEU A 1 254 ? -18.246 -2.307 16.497 1.00 89.69 254 LEU A N 1
ATOM 2022 C CA . LEU A 1 254 ? -18.272 -0.874 16.723 1.00 89.69 254 LEU A CA 1
ATOM 2023 C C . LEU A 1 254 ? -19.469 -0.272 15.993 1.00 89.69 254 LEU A C 1
ATOM 2025 O O . LEU A 1 254 ? -19.849 -0.725 14.914 1.00 89.69 254 LEU A O 1
ATOM 2029 N N . GLU A 1 255 ? -20.016 0.779 16.585 1.00 89.81 255 GLU A N 1
ATOM 2030 C CA . GLU A 1 255 ? -21.055 1.628 16.004 1.00 89.81 255 GLU A CA 1
ATOM 2031 C C . GLU A 1 255 ? -20.553 3.073 15.942 1.00 89.81 255 GLU A C 1
ATOM 2033 O O . GLU A 1 255 ? -19.634 3.446 16.680 1.00 89.81 255 GLU A O 1
ATOM 2038 N N . THR A 1 256 ? -21.161 3.904 15.096 1.00 92.00 256 THR A N 1
ATOM 2039 C CA . THR A 1 256 ? -20.840 5.336 15.042 1.00 92.00 256 THR A CA 1
ATOM 2040 C C . THR A 1 256 ? -21.003 5.992 16.415 1.00 92.00 256 THR A C 1
ATOM 2042 O O . THR A 1 256 ? -22.010 5.811 17.103 1.00 92.00 256 THR A O 1
ATOM 2045 N N . GLY A 1 257 ? -19.982 6.745 16.823 1.00 92.19 257 GLY A N 1
ATOM 2046 C CA . GLY A 1 257 ? -19.856 7.320 18.163 1.00 92.19 257 GLY A CA 1
ATOM 2047 C C . GLY A 1 257 ? -19.084 6.441 19.154 1.00 92.19 257 GLY A C 1
ATOM 2048 O O . GLY A 1 257 ? -18.882 6.850 20.298 1.00 92.19 257 GLY A O 1
ATOM 2049 N N . SER A 1 258 ? -18.637 5.245 18.749 1.00 94.88 258 SER A N 1
ATOM 2050 C CA . SER A 1 258 ? -17.631 4.489 19.510 1.00 94.88 258 SER A CA 1
ATOM 2051 C C . SER A 1 258 ? -16.322 5.271 19.545 1.00 94.88 258 SER A C 1
ATOM 2053 O O . SER A 1 258 ? -15.992 5.973 18.593 1.00 94.88 258 SER A O 1
ATOM 2055 N N . LYS A 1 259 ? -15.544 5.131 20.617 1.00 96.62 259 LYS A N 1
ATOM 2056 C CA . LYS A 1 259 ? -14.255 5.818 20.772 1.00 96.62 259 LYS A CA 1
ATOM 2057 C C . LYS A 1 259 ? -13.124 4.806 20.818 1.00 96.62 259 LYS A C 1
ATOM 2059 O O . LYS A 1 259 ? -13.270 3.764 21.452 1.00 96.62 259 LYS A O 1
ATOM 2064 N N . ILE A 1 260 ? -11.991 5.118 20.201 1.00 97.50 260 ILE A N 1
ATOM 2065 C CA . ILE A 1 260 ? -10.724 4.412 20.407 1.00 97.50 260 ILE A CA 1
ATOM 2066 C C . ILE A 1 260 ? -9.807 5.267 21.275 1.00 97.50 260 ILE A C 1
ATOM 2068 O O . ILE A 1 260 ? -9.674 6.473 21.066 1.00 97.50 260 ILE A O 1
ATOM 2072 N N . HIS A 1 261 ? -9.176 4.627 22.252 1.00 97.56 261 HIS A N 1
ATOM 2073 C CA . HIS A 1 261 ? -8.245 5.247 23.180 1.00 97.56 261 HIS A CA 1
ATOM 2074 C C . HIS A 1 261 ? -6.868 4.618 23.017 1.00 97.56 261 HIS A C 1
ATOM 2076 O O . HIS A 1 261 ? -6.747 3.393 23.000 1.00 97.56 261 HIS A O 1
ATOM 2082 N N . PHE A 1 262 ? -5.842 5.457 22.975 1.00 97.81 262 PHE A N 1
ATOM 2083 C CA . PHE A 1 262 ? -4.440 5.070 23.045 1.00 97.81 262 PHE A CA 1
ATOM 2084 C C . PHE A 1 262 ? -3.836 5.618 24.330 1.00 97.81 262 PHE A C 1
ATOM 2086 O O . PHE A 1 262 ? -3.968 6.806 24.611 1.00 97.81 262 PHE A O 1
ATOM 2093 N N . GLU A 1 263 ? -3.166 4.760 25.092 1.00 97.06 263 GLU A N 1
ATOM 2094 C CA . GLU A 1 263 ? -2.406 5.114 26.292 1.00 97.06 263 GLU A CA 1
ATOM 2095 C C . GLU A 1 263 ? -0.972 4.599 26.124 1.00 97.06 263 GLU A C 1
ATOM 2097 O O . GLU A 1 263 ? -0.720 3.405 26.297 1.00 97.06 263 GLU A O 1
ATOM 2102 N N . ILE A 1 264 ? -0.037 5.478 25.756 1.00 97.00 264 ILE A N 1
ATOM 2103 C CA . ILE A 1 264 ? 1.366 5.129 25.493 1.00 97.00 264 ILE A CA 1
ATOM 2104 C C . ILE A 1 264 ? 2.246 5.609 26.644 1.00 97.00 264 ILE A C 1
ATOM 2106 O O . ILE A 1 264 ? 2.213 6.782 27.013 1.00 97.00 264 ILE A O 1
ATOM 2110 N N . ASN A 1 265 ? 3.063 4.711 27.192 1.00 95.38 265 ASN A N 1
ATOM 2111 C CA . ASN A 1 265 ? 4.012 5.060 28.243 1.00 95.38 265 ASN A CA 1
ATOM 2112 C C . ASN A 1 265 ? 5.195 5.813 27.625 1.00 95.38 265 ASN A C 1
ATOM 2114 O O . ASN A 1 265 ? 5.897 5.259 26.775 1.00 95.38 265 ASN A O 1
ATOM 2118 N N . LYS A 1 266 ? 5.429 7.050 28.066 1.00 92.31 266 LYS A N 1
ATOM 2119 C CA . LYS A 1 266 ? 6.565 7.872 27.642 1.00 92.31 266 LYS A CA 1
ATOM 2120 C C . LYS A 1 266 ? 7.242 8.445 28.882 1.00 92.31 266 LYS A C 1
ATOM 2122 O O . LYS A 1 266 ? 6.656 9.246 29.601 1.00 92.31 266 LYS A O 1
ATOM 2127 N N . GLU A 1 267 ? 8.478 8.016 29.125 1.00 87.94 267 GLU A N 1
ATOM 2128 C CA . GLU A 1 267 ? 9.233 8.357 30.338 1.00 87.94 267 GLU A CA 1
ATOM 2129 C C . GLU A 1 267 ? 8.461 7.980 31.618 1.00 87.94 267 GLU A C 1
ATOM 2131 O O . GLU A 1 267 ? 8.224 6.795 31.852 1.00 87.94 267 GLU A O 1
ATOM 2136 N N . ASN A 1 268 ? 8.066 8.969 32.427 1.00 86.94 268 ASN A N 1
ATOM 2137 C CA . ASN A 1 268 ? 7.319 8.794 33.677 1.00 86.94 268 ASN A CA 1
ATOM 2138 C C . ASN A 1 268 ? 5.829 9.169 33.549 1.00 86.94 268 ASN A C 1
ATOM 2140 O O . ASN A 1 268 ? 5.151 9.279 34.570 1.00 86.94 268 ASN A O 1
ATOM 2144 N N . ASP A 1 269 ? 5.327 9.389 32.331 1.00 91.19 269 ASP A N 1
ATOM 2145 C CA . ASP A 1 269 ? 3.940 9.789 32.079 1.00 91.19 269 ASP A CA 1
ATOM 2146 C C . ASP A 1 269 ? 3.251 8.880 31.042 1.00 91.19 269 ASP A C 1
ATOM 2148 O O . ASP A 1 269 ? 3.885 8.102 30.318 1.00 91.19 269 ASP A O 1
ATOM 2152 N N . VAL A 1 270 ? 1.923 8.971 30.982 1.00 93.31 270 VAL A N 1
ATOM 2153 C CA . VAL A 1 270 ? 1.083 8.279 30.003 1.00 93.31 270 VAL A CA 1
ATOM 2154 C C . VAL A 1 270 ? 0.497 9.300 29.039 1.00 93.31 270 VAL A C 1
ATOM 2156 O O . VAL A 1 270 ? -0.378 10.101 29.376 1.00 93.31 270 VAL A O 1
ATOM 2159 N N . VAL A 1 271 ? 0.949 9.219 27.794 1.00 94.75 271 VAL A N 1
ATOM 2160 C CA . VAL A 1 271 ? 0.416 10.010 26.691 1.00 94.75 271 VAL A CA 1
ATOM 2161 C C . VAL A 1 271 ? -0.885 9.377 26.211 1.00 94.75 271 VAL A C 1
ATOM 2163 O O . VAL A 1 271 ? -0.954 8.167 25.988 1.00 94.75 271 VAL A O 1
ATOM 2166 N N . LYS A 1 272 ? -1.917 10.203 26.055 1.00 96.44 272 LYS A N 1
ATOM 2167 C CA . LYS A 1 272 ? -3.268 9.812 25.674 1.00 96.44 272 LYS A CA 1
ATOM 2168 C C . LYS A 1 272 ? -3.676 10.453 24.362 1.00 96.44 272 LYS A C 1
ATOM 2170 O O . LYS A 1 272 ? -3.542 11.665 24.186 1.00 96.44 272 LYS A O 1
ATOM 2175 N N . SER A 1 273 ? -4.239 9.635 23.484 1.00 96.62 273 SER A N 1
ATOM 2176 C CA . SER A 1 273 ? -4.871 10.085 22.249 1.00 96.62 273 SER A CA 1
ATOM 2177 C C . SER A 1 273 ? -6.201 9.364 22.079 1.00 96.62 273 SER A C 1
ATOM 2179 O O . SER A 1 273 ? -6.266 8.143 22.236 1.00 96.62 273 SER A O 1
ATOM 2181 N N . VAL A 1 274 ? -7.271 10.113 21.829 1.00 97.31 274 VAL A N 1
ATOM 2182 C CA . VAL A 1 274 ? -8.636 9.585 21.779 1.00 97.31 274 VAL A CA 1
ATOM 2183 C C . VAL A 1 274 ? -9.340 10.087 20.529 1.00 97.31 274 VAL A C 1
ATOM 2185 O O . VAL A 1 274 ? -9.338 11.285 20.243 1.00 97.31 274 VAL A O 1
ATOM 2188 N N . TYR A 1 275 ? -9.981 9.163 19.818 1.00 97.56 275 TYR A N 1
ATOM 2189 C CA . TYR A 1 275 ? -10.738 9.453 18.606 1.00 97.56 275 TYR A CA 1
ATOM 2190 C C . TYR A 1 275 ? -12.140 8.872 18.711 1.00 97.56 275 TYR A C 1
ATOM 2192 O O . TYR A 1 275 ? -12.298 7.705 19.069 1.00 97.56 275 TYR A O 1
ATOM 2200 N N . GLU A 1 276 ? -13.144 9.669 18.366 1.00 96.44 276 GLU A N 1
ATOM 2201 C CA . GLU A 1 276 ? -14.480 9.169 18.059 1.00 96.44 276 GLU A CA 1
ATOM 2202 C C . GLU A 1 276 ? -14.509 8.631 16.624 1.00 96.44 276 GLU A C 1
ATOM 2204 O O . GLU A 1 276 ? -13.848 9.169 15.733 1.00 96.44 276 GLU A O 1
ATOM 2209 N N . LEU A 1 277 ? -15.234 7.537 16.420 1.00 95.44 277 LEU A N 1
ATOM 2210 C CA . LEU A 1 277 ? -15.280 6.789 15.173 1.00 95.44 277 LEU A CA 1
ATOM 2211 C C . LEU A 1 277 ? -16.641 6.981 14.504 1.00 95.44 277 LEU A C 1
ATOM 2213 O O . LEU A 1 277 ? -17.674 6.659 15.096 1.00 95.44 277 LEU A O 1
ATOM 2217 N N . GLU A 1 278 ? -16.642 7.428 13.250 1.00 93.44 278 GLU A N 1
ATOM 2218 C CA . GLU A 1 278 ? -17.794 7.245 12.363 1.00 93.44 278 GLU A CA 1
ATOM 2219 C C . GLU A 1 278 ? -17.577 5.946 11.585 1.00 93.44 278 GLU A C 1
ATOM 2221 O O . GLU A 1 278 ? -16.632 5.825 10.799 1.00 93.44 278 GLU A O 1
ATOM 2226 N N . ILE A 1 279 ? -18.419 4.952 11.871 1.00 90.31 279 ILE A N 1
ATOM 2227 C CA . ILE A 1 279 ? -18.350 3.630 11.258 1.00 90.31 279 ILE A CA 1
ATOM 2228 C C . ILE A 1 279 ? -19.197 3.651 9.981 1.00 90.31 279 ILE A C 1
ATOM 2230 O O . ILE A 1 279 ? -20.343 4.112 10.027 1.00 90.31 279 ILE A O 1
ATOM 2234 N N . PRO A 1 280 ? -18.669 3.159 8.849 1.00 84.31 280 PRO A N 1
ATOM 2235 C CA . PRO A 1 280 ? -19.426 3.106 7.607 1.00 84.31 280 PRO A CA 1
ATOM 2236 C C . PRO A 1 280 ? -20.655 2.200 7.713 1.00 84.31 280 PRO A C 1
ATOM 2238 O O . PRO A 1 280 ? -20.665 1.208 8.448 1.00 84.31 280 PRO A O 1
ATOM 2241 N N . HIS A 1 281 ? -21.705 2.538 6.964 1.00 79.06 281 HIS A N 1
ATOM 2242 C CA . HIS A 1 281 ? -22.944 1.769 6.968 1.00 79.06 281 HIS A CA 1
ATOM 2243 C C . HIS A 1 281 ? -22.870 0.604 5.975 1.00 79.06 281 HIS A C 1
ATOM 2245 O O . HIS A 1 281 ? -22.798 0.804 4.764 1.00 79.06 281 HIS A O 1
ATOM 2251 N N . GLU A 1 282 ? -22.938 -0.625 6.482 1.00 74.56 282 GLU A N 1
ATOM 2252 C CA . GLU A 1 282 ? -23.007 -1.825 5.650 1.00 74.56 282 GLU A CA 1
ATOM 2253 C C . GLU A 1 282 ? -24.459 -2.203 5.335 1.00 74.56 282 GLU A C 1
ATOM 2255 O O . GLU A 1 282 ? -25.320 -2.201 6.211 1.00 74.56 282 GLU A O 1
ATOM 2260 N N . VAL A 1 283 ? -24.719 -2.571 4.078 1.00 74.31 283 VAL A N 1
ATOM 2261 C CA . VAL A 1 283 ? -26.034 -3.048 3.620 1.00 74.31 283 VAL A CA 1
ATOM 2262 C C . VAL A 1 283 ? -25.918 -4.510 3.208 1.00 74.31 283 VAL A C 1
ATOM 2264 O O . VAL A 1 283 ? -25.380 -4.787 2.138 1.00 74.31 283 VAL A O 1
ATOM 2267 N N . ASP A 1 284 ? -26.354 -5.440 4.057 1.00 69.75 284 ASP A N 1
ATOM 2268 C CA . ASP A 1 284 ? -26.046 -6.880 3.959 1.00 69.75 284 ASP A CA 1
ATOM 2269 C C . ASP A 1 284 ? -26.354 -7.528 2.600 1.00 69.75 284 ASP A C 1
ATOM 2271 O O . ASP A 1 284 ? -25.561 -8.331 2.119 1.00 69.75 284 ASP A O 1
ATOM 2275 N N . ASP A 1 285 ? -27.441 -7.135 1.939 1.00 69.00 285 ASP A N 1
ATOM 2276 C CA . ASP A 1 285 ? -27.928 -7.728 0.686 1.00 69.00 285 ASP A CA 1
ATOM 2277 C C . ASP A 1 285 ? -27.369 -7.067 -0.588 1.00 69.00 285 ASP A C 1
ATOM 2279 O O . ASP A 1 285 ? -27.854 -7.313 -1.696 1.00 69.00 285 ASP A O 1
ATOM 2283 N N . LYS A 1 286 ? -26.341 -6.221 -0.452 1.00 71.50 286 LYS A N 1
ATOM 2284 C CA . LYS A 1 286 ? -25.704 -5.514 -1.570 1.00 71.50 286 LYS A CA 1
ATOM 2285 C C . LYS A 1 286 ? -24.196 -5.705 -1.591 1.00 71.50 286 LYS A C 1
ATOM 2287 O O . LYS A 1 286 ? -23.527 -5.714 -0.555 1.00 71.50 286 LYS A O 1
ATOM 2292 N N . ASN A 1 287 ? -23.646 -5.748 -2.804 1.00 70.94 287 ASN A N 1
ATOM 2293 C CA . ASN A 1 287 ? -22.205 -5.676 -3.012 1.00 70.94 287 ASN A CA 1
ATOM 2294 C C . ASN A 1 287 ? -21.728 -4.221 -2.857 1.00 70.94 287 ASN A C 1
ATOM 2296 O O . ASN A 1 287 ? -21.630 -3.473 -3.828 1.00 70.94 287 ASN A O 1
ATOM 2300 N N . THR A 1 288 ? -21.523 -3.793 -1.614 1.00 66.75 288 THR A N 1
ATOM 2301 C CA . THR A 1 288 ? -21.029 -2.452 -1.276 1.00 66.75 288 THR A CA 1
ATOM 2302 C C . THR A 1 288 ? -19.502 -2.400 -1.341 1.00 66.75 288 THR A C 1
ATOM 2304 O O . THR A 1 288 ? -18.821 -3.415 -1.178 1.00 66.75 288 THR A O 1
ATOM 2307 N N . HIS A 1 289 ? -18.952 -1.212 -1.596 1.00 68.00 289 HIS A N 1
ATOM 2308 C CA . HIS A 1 289 ? -17.513 -0.986 -1.477 1.00 68.00 289 HIS A CA 1
ATOM 2309 C C . HIS A 1 289 ? -17.105 -0.948 -0.003 1.00 68.00 289 HIS A C 1
ATOM 2311 O O . HIS A 1 289 ? -17.955 -0.773 0.869 1.00 68.00 289 HIS A O 1
ATOM 2317 N N . ASP A 1 290 ? -15.811 -1.124 0.261 1.00 68.94 290 ASP A N 1
ATOM 2318 C CA . ASP A 1 290 ? -15.298 -0.817 1.592 1.00 68.94 290 ASP A CA 1
ATOM 2319 C C . ASP A 1 290 ? -15.240 0.683 1.738 1.00 68.94 290 ASP A C 1
ATOM 2321 O O . ASP A 1 290 ? -14.742 1.381 0.854 1.00 68.94 290 ASP A O 1
ATOM 2325 N N . GLU A 1 291 ? -15.735 1.148 2.866 1.00 73.31 291 GLU A N 1
ATOM 2326 C CA . GLU A 1 291 ? -15.606 2.528 3.274 1.00 73.31 291 GLU A CA 1
ATOM 2327 C C . GLU A 1 291 ? -14.644 2.591 4.460 1.00 73.31 291 GLU A C 1
ATOM 2329 O O . GLU A 1 291 ? -14.555 1.671 5.285 1.00 73.31 291 GLU A O 1
ATOM 2334 N N . ASP A 1 292 ? -13.880 3.674 4.513 1.00 85.69 292 ASP A N 1
ATOM 2335 C CA . ASP A 1 292 ? -12.920 3.903 5.579 1.00 85.69 292 ASP A CA 1
ATOM 2336 C C . ASP A 1 292 ? -13.629 4.414 6.837 1.00 85.69 292 ASP A C 1
ATOM 2338 O O . ASP A 1 292 ? -14.617 5.148 6.781 1.00 85.69 292 ASP A O 1
ATOM 2342 N N . ILE A 1 293 ? -13.083 4.057 7.997 1.00 91.56 293 ILE A N 1
ATOM 2343 C CA . ILE A 1 293 ? -13.483 4.648 9.271 1.00 91.56 293 ILE A CA 1
ATOM 2344 C C . ILE A 1 293 ? -13.060 6.116 9.257 1.00 91.56 293 ILE A C 1
ATOM 2346 O O . ILE A 1 293 ? -11.892 6.431 9.000 1.00 91.56 293 ILE A O 1
ATOM 2350 N N . ARG A 1 294 ? -13.972 7.019 9.620 1.00 94.75 294 ARG A N 1
ATOM 2351 C CA . ARG A 1 294 ? -13.592 8.405 9.895 1.00 94.75 294 ARG A CA 1
ATOM 2352 C C . ARG A 1 294 ? -13.227 8.559 11.365 1.00 94.75 294 ARG A C 1
ATOM 2354 O O . ARG A 1 294 ? -13.988 8.165 12.246 1.00 94.75 294 ARG A O 1
ATOM 2361 N N . PHE A 1 295 ? -12.081 9.179 11.621 1.00 95.81 295 PHE A N 1
ATOM 2362 C CA . PHE A 1 295 ? -11.576 9.436 12.967 1.00 95.81 295 PHE A CA 1
ATOM 2363 C C . PHE A 1 295 ? -11.719 10.917 13.306 1.00 95.81 295 PHE A C 1
ATOM 2365 O O . PHE A 1 295 ? -11.173 11.776 12.611 1.00 95.81 295 PHE A O 1
ATOM 2372 N N . ILE A 1 296 ? -12.428 11.216 14.390 1.00 95.88 296 ILE A N 1
ATOM 2373 C CA . ILE A 1 296 ? -12.637 12.574 14.892 1.00 95.88 296 ILE A CA 1
ATOM 2374 C C . ILE A 1 296 ? -11.824 12.730 16.185 1.00 95.88 296 ILE A C 1
ATOM 2376 O O . ILE A 1 296 ? -12.140 12.069 17.176 1.00 95.88 296 ILE A O 1
ATOM 2380 N N . PRO A 1 297 ? -10.766 13.561 16.210 1.00 96.06 297 PRO A N 1
ATOM 2381 C CA . PRO A 1 297 ? -9.934 13.723 17.400 1.00 96.06 297 PRO A CA 1
ATOM 2382 C C . PRO A 1 297 ? -10.705 14.404 18.536 1.00 96.06 297 PRO A C 1
ATOM 2384 O O . PRO A 1 297 ? -11.281 15.478 18.350 1.00 96.06 297 PRO A O 1
ATOM 2387 N N . LEU A 1 298 ? -10.655 13.822 19.737 1.00 95.06 298 LEU A N 1
ATOM 2388 C CA . LEU A 1 298 ? -11.258 14.389 20.945 1.00 95.06 298 LEU A CA 1
ATOM 2389 C C . LEU A 1 298 ? -10.186 15.058 21.815 1.00 95.06 298 LEU A C 1
ATOM 2391 O O . LEU A 1 298 ? -9.533 14.416 22.644 1.00 95.06 298 LEU A O 1
ATOM 2395 N N . LYS A 1 299 ? -9.996 16.368 21.622 1.00 92.12 299 LYS A N 1
ATOM 2396 C CA . LYS A 1 299 ? -8.910 17.145 22.253 1.00 92.12 299 LYS A CA 1
ATOM 2397 C C . LYS A 1 299 ? -9.008 17.233 23.775 1.00 92.12 299 LYS A C 1
ATOM 2399 O O . LYS A 1 299 ? -7.989 17.259 24.446 1.00 92.12 299 LYS A O 1
ATOM 2404 N N . GLU A 1 300 ? -10.212 17.229 24.333 1.00 92.19 300 GLU A N 1
ATOM 2405 C CA . GLU A 1 300 ? -10.429 17.255 25.789 1.00 92.19 300 GLU A CA 1
ATOM 2406 C C . GLU A 1 300 ? -9.935 15.995 26.518 1.00 92.19 300 GLU A C 1
ATOM 2408 O O . GLU A 1 300 ? -9.635 16.048 27.710 1.00 92.19 300 GLU A O 1
ATOM 2413 N N . TYR A 1 301 ? -9.802 14.876 25.800 1.00 89.81 301 TYR A N 1
ATOM 2414 C CA . TYR A 1 301 ? -9.297 13.607 26.331 1.00 89.81 301 TYR A CA 1
ATOM 2415 C C . TYR A 1 301 ? -7.887 13.266 25.833 1.00 89.81 301 TYR A C 1
ATOM 2417 O O . TYR A 1 301 ? -7.339 12.228 26.213 1.00 89.81 301 TYR A O 1
ATOM 2425 N N . SER A 1 302 ? -7.304 14.124 24.992 1.00 92.12 302 SER A N 1
ATOM 2426 C CA . SER A 1 302 ? -6.030 13.880 24.320 1.00 92.12 302 SER A CA 1
ATOM 2427 C C . SER A 1 302 ? -4.990 14.905 24.754 1.00 92.12 302 SER A C 1
ATOM 2429 O O . SER A 1 302 ? -5.215 16.107 24.655 1.00 92.12 302 SER A O 1
ATOM 2431 N N . ASN A 1 303 ? -3.819 14.440 25.190 1.00 91.81 303 ASN A N 1
ATOM 2432 C CA . ASN A 1 303 ? -2.648 15.303 25.397 1.00 91.81 303 ASN A CA 1
ATOM 2433 C C . ASN A 1 303 ? -1.649 15.205 24.227 1.00 91.81 303 ASN A C 1
ATOM 2435 O O . ASN A 1 303 ? -0.579 15.811 24.276 1.00 91.81 303 ASN A O 1
ATOM 2439 N N . MET A 1 304 ? -2.004 14.458 23.175 1.00 89.44 304 MET A N 1
ATOM 2440 C CA . MET A 1 304 ? -1.217 14.266 21.961 1.00 89.44 304 MET A CA 1
ATOM 2441 C C . MET A 1 304 ? -2.104 13.805 20.795 1.00 89.44 304 MET A C 1
ATOM 2443 O O . MET A 1 304 ? -3.072 13.064 20.984 1.00 89.44 304 MET A O 1
ATOM 2447 N N . GLU A 1 305 ? -1.746 14.217 19.581 1.00 85.75 305 GLU A N 1
ATOM 2448 C CA . GLU A 1 305 ? -2.364 13.752 18.338 1.00 85.75 305 GLU A CA 1
ATOM 2449 C C . GLU A 1 305 ? -1.420 12.801 17.591 1.00 85.75 305 GLU A C 1
ATOM 2451 O O . GLU A 1 305 ? -0.199 12.982 17.571 1.00 85.75 305 GLU A O 1
ATOM 2456 N N . THR A 1 306 ? -1.992 11.776 16.961 1.00 91.69 306 THR A N 1
ATOM 2457 C CA . THR A 1 306 ? -1.267 10.890 16.044 1.00 91.69 306 THR A CA 1
ATOM 2458 C C . THR A 1 306 ? -0.893 11.648 14.774 1.00 91.69 306 THR A C 1
ATOM 2460 O O . THR A 1 306 ? -1.682 12.461 14.293 1.00 91.69 306 THR A O 1
ATOM 2463 N N . LYS A 1 307 ? 0.244 11.314 14.160 1.00 93.00 307 LYS A N 1
ATOM 2464 C CA . LYS A 1 307 ? 0.628 11.841 12.844 1.00 93.00 307 LYS A CA 1
ATOM 2465 C C . LYS A 1 307 ? -0.341 11.376 11.754 1.00 93.00 307 LYS A C 1
ATOM 2467 O O . LYS A 1 307 ? -0.717 12.157 10.887 1.00 93.00 307 LYS A O 1
ATOM 2472 N N . ILE A 1 308 ? -0.722 10.097 11.791 1.00 93.44 308 ILE A N 1
ATOM 2473 C CA . ILE A 1 308 ? -1.659 9.478 10.846 1.00 93.44 308 ILE A CA 1
ATOM 2474 C C . ILE A 1 308 ? -2.535 8.495 11.616 1.00 93.44 308 ILE A C 1
ATOM 2476 O O . ILE A 1 308 ? -2.019 7.679 12.379 1.00 93.44 308 ILE A O 1
ATOM 2480 N N . ILE A 1 309 ? -3.840 8.522 11.361 1.00 94.88 309 ILE A N 1
ATOM 2481 C CA . ILE A 1 309 ? -4.764 7.466 11.765 1.00 94.88 309 ILE A CA 1
ATOM 2482 C C . ILE A 1 309 ? -5.700 7.152 10.600 1.00 94.88 309 ILE A C 1
ATOM 2484 O O . ILE A 1 309 ? -6.290 8.046 9.999 1.00 94.88 309 ILE A O 1
ATOM 2488 N N . THR A 1 310 ? -5.774 5.877 10.235 1.00 92.56 310 THR A N 1
ATOM 2489 C CA . THR A 1 310 ? -6.632 5.365 9.157 1.00 92.56 310 THR A CA 1
ATOM 2490 C C . THR A 1 310 ? -7.147 3.994 9.552 1.00 92.56 310 THR A C 1
ATOM 2492 O O . THR A 1 310 ? -6.557 3.323 10.400 1.00 92.56 310 THR A O 1
ATOM 2495 N N . GLY A 1 311 ? -8.222 3.528 8.937 1.00 90.19 311 GLY A N 1
ATOM 2496 C CA . GLY A 1 311 ? -8.715 2.196 9.227 1.00 90.19 311 GLY A CA 1
ATOM 2497 C C . GLY A 1 311 ? -9.879 1.806 8.349 1.00 90.19 311 GLY A C 1
ATOM 2498 O O . GLY A 1 311 ? -10.606 2.661 7.858 1.00 90.19 311 GLY A O 1
ATOM 2499 N N . THR A 1 312 ? -10.044 0.504 8.192 1.00 88.75 312 THR A N 1
ATOM 2500 C CA . THR A 1 312 ? -11.162 -0.115 7.492 1.00 88.75 312 THR A CA 1
ATOM 2501 C C . THR A 1 312 ? -11.977 -0.911 8.498 1.00 88.75 312 THR A C 1
ATOM 2503 O O . THR A 1 312 ? -11.433 -1.592 9.378 1.00 88.75 312 THR A O 1
ATOM 2506 N N . TYR A 1 313 ? -13.297 -0.812 8.386 1.00 88.38 313 TYR A N 1
ATOM 2507 C CA . TYR A 1 313 ? -14.225 -1.566 9.215 1.00 88.38 313 TYR A CA 1
ATOM 2508 C C . TYR A 1 313 ? -15.275 -2.210 8.335 1.00 88.38 313 TYR A C 1
ATOM 2510 O O . TYR A 1 313 ? -15.983 -1.530 7.600 1.00 88.38 313 TYR A O 1
ATOM 2518 N N . SER A 1 314 ? -15.391 -3.526 8.439 1.00 85.81 314 SER A N 1
ATOM 2519 C CA . SER A 1 314 ? -16.464 -4.256 7.791 1.00 85.81 314 SER A CA 1
ATOM 2520 C C . SER A 1 314 ? -16.731 -5.555 8.542 1.00 85.81 314 SER A C 1
ATOM 2522 O O . SER A 1 314 ? -15.816 -6.167 9.099 1.00 85.81 314 SER A O 1
ATOM 2524 N N . ASN A 1 315 ? -17.990 -5.971 8.602 1.00 81.62 315 ASN A N 1
ATOM 2525 C CA . ASN A 1 315 ? -18.386 -7.275 9.129 1.00 81.62 315 ASN A CA 1
ATOM 2526 C C . ASN A 1 315 ? -18.582 -8.299 8.007 1.00 81.62 315 ASN A C 1
ATOM 2528 O O . ASN A 1 315 ? -18.651 -9.498 8.283 1.00 81.62 315 ASN A O 1
ATOM 2532 N N . LYS A 1 316 ? -18.618 -7.850 6.748 1.00 85.12 316 LYS A N 1
ATOM 2533 C CA . LYS A 1 316 ? -18.769 -8.721 5.585 1.00 85.12 316 LYS A CA 1
ATOM 2534 C C . LYS A 1 316 ? -17.469 -9.466 5.255 1.00 85.12 316 LYS A C 1
ATOM 2536 O O . LYS A 1 316 ? -16.429 -8.816 5.082 1.00 85.12 316 LYS A O 1
ATOM 2541 N N . PRO A 1 317 ? -17.503 -10.803 5.104 1.00 87.94 317 PRO A N 1
ATOM 2542 C CA . PRO A 1 317 ? -16.397 -11.541 4.502 1.00 87.94 317 PRO A CA 1
ATOM 2543 C C . PRO A 1 317 ? -16.250 -11.173 3.017 1.00 87.94 317 PRO A C 1
ATOM 2545 O O . PRO A 1 317 ? -17.208 -10.739 2.372 1.00 87.94 317 PRO A O 1
ATOM 2548 N N . ILE A 1 318 ? -15.058 -11.375 2.451 1.00 89.94 318 ILE A N 1
ATOM 2549 C CA . ILE A 1 318 ? -14.801 -11.110 1.027 1.00 89.94 318 ILE A CA 1
ATOM 2550 C C . ILE A 1 318 ? -14.705 -12.424 0.255 1.00 89.94 318 ILE A C 1
ATOM 2552 O O . ILE A 1 318 ? -14.074 -13.366 0.724 1.00 89.94 318 ILE A O 1
ATOM 2556 N N . ALA A 1 319 ? -15.280 -12.478 -0.944 1.00 92.50 319 ALA A N 1
ATOM 2557 C CA . ALA A 1 319 ? -14.991 -13.497 -1.946 1.00 92.50 319 ALA A CA 1
ATOM 2558 C C . ALA A 1 319 ? -14.232 -12.870 -3.128 1.00 92.50 319 ALA A C 1
ATOM 2560 O O . ALA A 1 319 ? -14.798 -12.092 -3.898 1.00 92.50 319 ALA A O 1
ATOM 2561 N N . LEU A 1 320 ? -12.941 -13.192 -3.246 1.00 92.50 320 LEU A N 1
ATOM 2562 C CA . LEU A 1 320 ? -12.081 -12.798 -4.360 1.00 92.50 320 LEU A CA 1
ATOM 2563 C C . LEU A 1 320 ? -12.143 -13.840 -5.469 1.00 92.50 320 LEU A C 1
ATOM 2565 O O . LEU A 1 320 ? -11.817 -15.004 -5.235 1.00 92.50 320 LEU A O 1
ATOM 2569 N N . PHE A 1 321 ? -12.491 -13.399 -6.672 1.00 93.69 321 PHE A N 1
ATOM 2570 C CA . PHE A 1 321 ? -12.442 -14.212 -7.882 1.00 93.69 321 PHE A CA 1
ATOM 2571 C C . PHE A 1 321 ? -11.249 -13.771 -8.722 1.00 93.69 321 PHE A C 1
ATOM 2573 O O . PHE A 1 321 ? -11.186 -12.628 -9.168 1.00 93.69 321 PHE A O 1
ATOM 2580 N N . LEU A 1 322 ? -10.282 -14.666 -8.900 1.00 92.94 322 LEU A N 1
ATOM 2581 C CA . LEU A 1 322 ? -9.106 -14.451 -9.734 1.00 92.94 322 LEU A CA 1
ATOM 2582 C C . LEU A 1 322 ? -9.435 -14.898 -11.158 1.00 92.94 322 LEU A C 1
ATOM 2584 O O . LEU A 1 322 ? -9.305 -16.080 -11.484 1.00 92.94 322 LEU A O 1
ATOM 2588 N N . VAL A 1 323 ? -9.859 -13.947 -11.989 1.00 89.38 323 VAL A N 1
ATOM 2589 C CA . VAL A 1 323 ? -10.108 -14.152 -13.421 1.00 89.38 323 VAL A CA 1
ATOM 2590 C C . VAL A 1 323 ? -8.832 -13.766 -14.165 1.00 89.38 323 VAL A C 1
ATOM 2592 O O . VAL A 1 323 ? -8.674 -12.674 -14.718 1.00 89.38 323 VAL A O 1
ATOM 2595 N N . VAL A 1 324 ? -7.858 -14.666 -14.057 1.00 80.75 324 VAL A N 1
ATOM 2596 C CA . VAL A 1 324 ? -6.504 -14.527 -14.599 1.00 80.75 324 VAL A CA 1
ATOM 2597 C C . VAL A 1 324 ? -6.222 -15.752 -15.485 1.00 80.75 324 VAL A C 1
ATOM 2599 O O . VAL A 1 324 ? -6.638 -16.844 -15.090 1.00 80.75 324 VAL A O 1
ATOM 2602 N N . PRO A 1 325 ? -5.582 -15.586 -16.661 1.00 69.50 325 PRO A N 1
ATOM 2603 C CA . PRO A 1 325 ? -5.314 -16.668 -17.619 1.00 69.50 325 PRO A CA 1
ATOM 2604 C C . PRO A 1 325 ? -4.554 -17.877 -17.078 1.00 69.50 325 PRO A C 1
ATOM 2606 O O . PRO A 1 325 ? -3.666 -17.683 -16.213 1.00 69.50 325 PRO A O 1
#

Sequence (325 aa):
SEEKASLIIGDPKEELLNGSAETLIKEGYRLVPLNIMNPDNSIAYNPLELIKRQYILGNYSKAEKYTGVLTNQIYFDPNAKDPFWNDSASNLIKAIILALLVQCDLNNELEKFSMYNVAKMLSNLGGNTDKDENNLLDVYFKKLPSSHIAKDAYAQSNFSTGNTRGSIFTVAMGKLQIFLEQDIAKMTSTNTVDLRRFGFNKIINVSFDDTFRFLKGHYFFTIKDKNANEKVTEKRKIELDSCGNIEIVFKDTLETGSKIHFEINKENDVVKSVYELEIPHEVDDKNTHDEDIRFIPLKEYSNMETKIITGTYSNKPIALFLVVP

InterPro domains:
  IPR003688 Type IV secretion system protein TraG/VirD4 [PF02534] (4-203)
  IPR027417 P-loop containing nucleoside triphosphate hydrolase [SSF52540] (5-186)

Secondary structure (DSSP, 8-state):
--SPPPEEEE-TTSHHHHHHHHHHHHTTPEEEEEESSSGGGS----TTHHHHHHHHTT-HHHHHHHHHHHHHHHH--TT-S-THHHHHHHHHHHHHHHHHHHHHHHHT-GGG-SHHHHHHHHHHHHT-B-TTS-BHHHHHHHHS-TT-TTHHHHHHHHH--HHHHHHHHHHHHHHHGGGGSHHHHHHTTS-SS-GGGGT-SEEEEEE--GGGTT-EEEEEEEEE-TTS-EEEPPPEEEE--TTSEEEEE------TTEEEEEEEEETTEEEEEEEEEEPPPP-TTS-PPP-BPEEEE-GGG-SS--SEEEEEE--S-EEEEEE--

Foldseek 3Di:
DVADAFAEAADQPCPCCVVCVQVQLLVQAQEAEQALPQLVPHFFAALLVVLLVCVVLVVNVVSLVSLLVVLCVLQPDPPDPDCVLSLLLSLQLSLLLLLVSVVCVVVVNNLQSGLLVSLVCLVVQVVDADPVRHGRVLVVLVPDDPPRSSNVSCVSLNVDDDPRNVSSSVSNNVSSVSCNPPSNVVSNSDGQDDPCLSVAQKKKKFRAAQLQAQWKWWKWKFAADPVRDTDIDDTHIDTAHNRRMDMDGDDDDHAQQMKMWIWTDDDPGTFIWMWGWHADDDDRSDNDTWDKIDTHTDVVGGPDDTPDMIITHDSHHYYYYHNDD

Organism: Staphylococcus epidermidis (NCBI:txid1282)